Protein AF-A0A7S1YG72-F1 (afdb_monomer)

InterPro domains:
  IPR001214 SET domain [PF00856] (75-122)
  IPR046341 SET domain superfamily [SSF82199] (2-148)
  IPR050600 SETD3/SETD6 methyltransferase [PTHR13271] (59-187)

Sequence (271 aa):
EESDYWPYVNHCFSNNIHGRLPAQWSNEGKELIRLIGWVETDASYADACGDEDDDDPLLEDAFMIVLSRSWDDKLLPIYDMISHRNGNWTNIESNSAHRGKDVFVFATRDIKMGEQLYLSYNECSDCEDYAYTYSLPGLVRDYGFVEQYPQRWNFRGIMFDVDVKYVDDERQPYVIWNEESKPKTVDRIQFLFHHLHRLEAINDEVNKRAEQLESMHERSVSVEYYDSLKTALDLAVKDAAEGIVDLEEEQEGCTGPSCDDDDDDDDDDDD

Foldseek 3Di:
DPDPCVVVVCVLVVPPLACLALLRNDPLLVVLLVLLNPADRNDFLCVVVVPVPDPPVVSRSVVLSCLAQNPNPDHDPPVSVAAAADDPLAFKAWDDPVPDDDIDIDTPDDADVVRGHHHHPQCHPPPPCSVPVPFQSNCCRRNVAGYDPQGWDDDPQQTWTWHWDADPNDTDIAIGGPPVRQDPDPVVLVVLVVSLVSLVVCVVVSVVSLVVGPDPSSSVRSVVVSVVSNVVSVRSSVVSVVVNVVVVVVVVVPPDPPVPDDPPDDDDDDD

Secondary structure (DSSP, 8-state):
--STTHHHHHHHHHS--TTSSGGGS-HHHHHHHHHH-S------HHHHHT-TT---HHHHHHHHHHHHH-BTTB--TTGGGSEE--GGG--EEE--TTSSS---EEESS---TTPPPEE-SSS-TTSTTHHHH--HHHHHHHH-SPPPSSEEEEETTEEEEEEEEEETTEEEEEEEE-TTTS--SHHHHHHHHHHHHHHHHTHHHHHHHHHH-S-HHHHHHHHHHHHHHHHHHHHHHHHHHHHHHHHHHHHHTT-STT-------------

Radius of gyration: 24.76 Å; Cα contacts (8 Å, |Δi|>4): 303; chains: 1; bounding box: 70×78×71 Å

Structure (mmCIF, N/CA/C/O backbone):
data_AF-A0A7S1YG72-F1
#
_entry.id   AF-A0A7S1YG72-F1
#
loop_
_atom_site.group_PDB
_atom_site.id
_atom_site.type_symbol
_atom_site.label_atom_id
_atom_site.label_alt_id
_atom_site.label_comp_id
_atom_site.label_asym_id
_atom_site.label_entity_id
_atom_site.label_seq_id
_atom_site.pdbx_PDB_ins_code
_atom_site.Cartn_x
_atom_site.Cartn_y
_atom_site.Cartn_z
_atom_site.occupancy
_atom_site.B_iso_or_equiv
_atom_site.auth_seq_id
_atom_site.auth_comp_id
_atom_site.auth_asym_id
_atom_site.auth_atom_id
_atom_site.pdbx_PDB_model_num
ATOM 1 N N . GLU A 1 1 ? 19.853 -1.017 -26.739 1.00 84.00 1 GLU A N 1
ATOM 2 C CA . GLU A 1 1 ? 19.105 -1.125 -28.014 1.00 84.00 1 GLU A CA 1
ATOM 3 C C . GLU A 1 1 ? 19.267 -2.473 -28.719 1.00 84.00 1 GLU A C 1
ATOM 5 O O . GLU A 1 1 ? 18.291 -2.955 -29.268 1.00 84.00 1 GLU A O 1
ATOM 10 N N . GLU A 1 2 ? 20.441 -3.116 -28.680 1.00 94.19 2 GLU A N 1
ATOM 11 C CA . GLU A 1 2 ? 20.692 -4.392 -29.390 1.00 94.19 2 GLU A CA 1
ATOM 12 C C . GLU A 1 2 ? 20.103 -5.657 -28.721 1.00 94.19 2 GLU A C 1
ATOM 14 O O . GLU A 1 2 ? 20.206 -6.743 -29.279 1.00 94.19 2 GLU A O 1
ATOM 19 N N . SER A 1 3 ? 19.502 -5.544 -27.530 1.00 94.25 3 SER A N 1
ATOM 20 C CA . SER A 1 3 ? 18.894 -6.675 -26.808 1.00 94.25 3 SER A CA 1
ATOM 21 C C . SER A 1 3 ? 17.519 -7.032 -27.375 1.00 94.25 3 SER A C 1
ATOM 23 O O . SER A 1 3 ? 16.709 -6.138 -27.619 1.00 94.25 3 SER A O 1
ATOM 25 N N . ASP A 1 4 ? 17.203 -8.327 -27.458 1.00 96.19 4 ASP A N 1
ATOM 26 C CA . ASP A 1 4 ? 15.863 -8.818 -27.821 1.00 96.19 4 ASP A CA 1
ATOM 27 C C . ASP A 1 4 ? 14.769 -8.313 -26.856 1.00 96.19 4 ASP A C 1
ATOM 29 O O . ASP A 1 4 ? 13.610 -8.155 -27.241 1.00 96.19 4 ASP A O 1
ATOM 33 N N . TYR A 1 5 ? 15.141 -7.988 -25.613 1.00 95.06 5 TYR A N 1
ATOM 34 C CA . TYR A 1 5 ? 14.243 -7.442 -24.588 1.00 95.06 5 TYR A CA 1
ATOM 35 C C . TYR A 1 5 ? 14.253 -5.911 -24.526 1.00 95.06 5 TYR A C 1
ATOM 37 O O . TYR A 1 5 ? 13.587 -5.329 -23.668 1.00 95.06 5 TYR A O 1
ATOM 45 N N . TRP A 1 6 ? 14.986 -5.237 -25.422 1.00 95.44 6 TRP A N 1
ATOM 46 C CA . TRP A 1 6 ? 15.134 -3.781 -25.404 1.00 95.44 6 TRP A CA 1
ATOM 47 C C . TRP A 1 6 ? 13.805 -3.017 -25.326 1.00 95.44 6 TRP A C 1
ATOM 49 O O . TRP A 1 6 ? 13.739 -2.096 -24.518 1.00 95.44 6 TRP A O 1
ATOM 59 N N . PRO A 1 7 ? 12.732 -3.371 -26.067 1.00 95.00 7 PRO A N 1
ATOM 60 C CA . PRO A 1 7 ? 11.470 -2.638 -25.965 1.00 95.00 7 PRO A CA 1
ATOM 61 C C . PRO A 1 7 ? 10.888 -2.633 -24.546 1.00 95.00 7 PRO A C 1
ATOM 63 O O . PRO A 1 7 ? 10.386 -1.609 -24.086 1.00 95.00 7 PRO A O 1
ATOM 66 N N . TYR A 1 8 ? 10.987 -3.766 -23.850 1.00 94.69 8 TYR A N 1
ATOM 67 C CA . TYR A 1 8 ? 10.494 -3.913 -22.486 1.00 94.69 8 TYR A CA 1
ATOM 68 C C . TYR A 1 8 ? 11.411 -3.220 -21.475 1.00 94.69 8 TYR A C 1
ATOM 70 O O . TYR A 1 8 ? 10.935 -2.436 -20.662 1.00 94.69 8 TYR A O 1
ATOM 78 N N . VAL A 1 9 ? 12.728 -3.413 -21.586 1.00 93.31 9 VAL A N 1
ATOM 79 C CA . VAL A 1 9 ? 13.707 -2.708 -20.741 1.00 93.31 9 VAL A CA 1
ATOM 80 C C . VAL A 1 9 ? 13.531 -1.197 -20.880 1.00 93.31 9 VAL A C 1
ATOM 82 O O . VAL A 1 9 ? 13.388 -0.488 -19.889 1.00 93.31 9 VAL A O 1
ATOM 85 N N . ASN A 1 10 ? 13.444 -0.699 -22.114 1.00 93.62 10 ASN A N 1
ATOM 86 C CA . ASN A 1 10 ? 13.203 0.711 -22.375 1.00 93.62 10 ASN A CA 1
ATOM 87 C C . ASN A 1 10 ? 11.876 1.182 -21.767 1.00 93.62 10 ASN A C 1
ATOM 89 O O . ASN A 1 10 ? 11.838 2.278 -21.223 1.00 93.62 10 ASN A O 1
ATOM 93 N N . HIS A 1 11 ? 10.805 0.383 -21.822 1.00 92.56 11 HIS A N 1
ATOM 94 C CA . HIS A 1 11 ? 9.544 0.713 -21.151 1.00 92.56 11 HIS A CA 1
ATOM 95 C C . HIS A 1 11 ? 9.721 0.878 -19.635 1.00 92.56 11 HIS A C 1
ATOM 97 O O . HIS A 1 11 ? 9.241 1.871 -19.087 1.00 92.56 11 HIS A O 1
ATOM 103 N N . CYS A 1 12 ? 10.422 -0.045 -18.971 1.00 91.62 12 CYS A N 1
ATOM 104 C CA . CYS A 1 12 ? 10.661 0.037 -17.531 1.00 91.62 12 CYS A CA 1
ATOM 105 C C . CYS A 1 12 ? 11.434 1.314 -17.169 1.00 91.62 12 CYS A C 1
ATOM 107 O O . CYS A 1 12 ? 10.954 2.101 -16.361 1.00 91.62 12 CYS A O 1
ATOM 109 N N . PHE A 1 13 ? 12.559 1.583 -17.838 1.00 90.75 13 PHE A N 1
ATOM 110 C CA . PHE A 1 13 ? 13.411 2.740 -17.525 1.00 90.75 13 PHE A CA 1
ATOM 111 C C . PHE A 1 13 ? 12.863 4.088 -18.025 1.00 90.75 13 PHE A C 1
ATOM 113 O O . PHE A 1 13 ? 13.158 5.128 -17.442 1.00 90.75 13 PHE A O 1
ATOM 120 N N . SER A 1 14 ? 12.041 4.112 -19.080 1.00 88.19 14 SER A N 1
ATOM 121 C CA . SER A 1 14 ? 11.452 5.367 -19.589 1.00 88.19 14 SER A CA 1
ATOM 122 C C . SER A 1 14 ? 10.359 5.919 -18.671 1.00 88.19 14 SER A C 1
ATOM 124 O O . SER A 1 14 ? 10.081 7.119 -18.679 1.00 88.19 14 SER A O 1
ATOM 126 N N . ASN A 1 15 ? 9.718 5.057 -17.882 1.00 75.75 15 ASN A N 1
ATOM 127 C CA . ASN A 1 15 ? 8.627 5.428 -16.991 1.00 75.75 15 ASN A CA 1
ATOM 128 C C . ASN A 1 15 ? 9.164 5.846 -15.618 1.00 75.75 15 ASN A C 1
ATOM 130 O O . ASN A 1 15 ? 8.912 5.141 -14.650 1.00 75.75 15 ASN A O 1
ATOM 134 N N . ASN A 1 16 ? 9.877 6.982 -15.558 1.00 64.56 16 ASN A N 1
ATOM 135 C CA . ASN A 1 16 ? 10.476 7.617 -14.366 1.00 64.56 16 ASN A CA 1
ATOM 136 C C . ASN A 1 16 ? 10.156 6.901 -13.035 1.00 64.56 16 ASN A C 1
ATOM 138 O O . ASN A 1 16 ? 9.115 7.163 -12.418 1.00 64.56 16 ASN A O 1
ATOM 142 N N . ILE 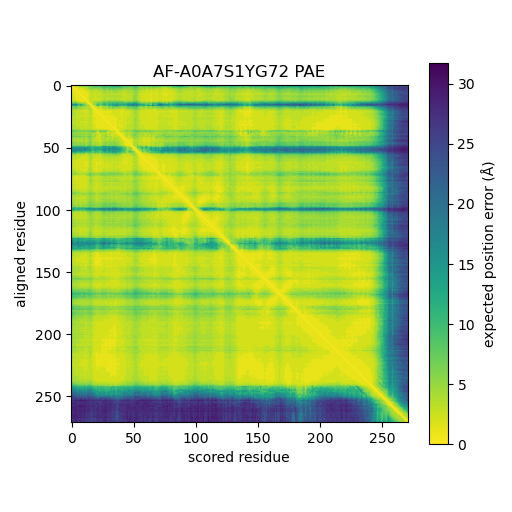A 1 17 ? 11.025 5.957 -12.663 1.00 70.75 17 ILE A N 1
ATOM 143 C CA . ILE A 1 17 ? 10.887 5.115 -11.466 1.00 70.75 17 ILE A CA 1
ATOM 144 C C . ILE A 1 17 ? 11.296 5.901 -10.218 1.00 70.75 17 ILE A C 1
ATOM 146 O O . ILE A 1 17 ? 10.758 5.658 -9.142 1.00 70.75 17 ILE A O 1
ATOM 150 N N . HIS A 1 18 ? 12.183 6.889 -10.371 1.00 82.44 18 HIS A N 1
ATOM 151 C CA . HIS A 1 18 ? 12.716 7.660 -9.258 1.00 82.44 18 HIS A CA 1
ATOM 152 C C . HIS A 1 18 ? 11.611 8.317 -8.428 1.00 82.44 18 HIS A C 1
ATOM 154 O O . HIS A 1 18 ? 10.722 8.998 -8.950 1.00 82.44 18 HIS A O 1
ATOM 160 N N . GLY A 1 19 ? 11.698 8.127 -7.112 1.00 85.88 19 GLY A N 1
ATOM 161 C CA . GLY A 1 19 ? 10.779 8.717 -6.143 1.00 85.88 19 GLY A CA 1
ATOM 162 C C . GLY A 1 19 ? 9.395 8.064 -6.099 1.00 85.88 19 GLY A C 1
ATOM 163 O O . GLY A 1 19 ? 8.501 8.610 -5.455 1.00 85.88 19 GLY A O 1
ATOM 164 N N . ARG A 1 20 ? 9.182 6.915 -6.761 1.00 92.12 20 ARG A N 1
ATOM 165 C CA . ARG A 1 20 ? 7.916 6.170 -6.642 1.00 92.12 20 ARG A CA 1
ATOM 166 C C . ARG A 1 20 ? 7.859 5.348 -5.366 1.00 92.12 20 ARG A C 1
ATOM 168 O O . ARG A 1 20 ? 6.850 5.393 -4.664 1.00 92.12 20 ARG A O 1
ATOM 175 N N . LEU A 1 21 ? 8.936 4.630 -5.067 1.00 95.69 21 LEU A N 1
ATOM 176 C CA . LEU A 1 21 ? 9.015 3.736 -3.918 1.00 95.69 21 LEU A CA 1
ATOM 177 C C . LEU A 1 21 ? 9.548 4.480 -2.689 1.00 95.69 21 LEU A C 1
ATOM 179 O O . LEU A 1 21 ? 10.451 5.304 -2.852 1.00 95.69 21 LEU A O 1
ATOM 183 N N . PRO A 1 22 ? 9.071 4.173 -1.468 1.00 96.88 22 PRO A N 1
ATOM 184 C CA . PRO A 1 22 ? 9.581 4.762 -0.230 1.00 96.88 22 PRO A CA 1
ATOM 185 C C . PRO A 1 22 ? 11.102 4.721 -0.079 1.00 96.88 22 PRO A C 1
ATOM 187 O O . PRO A 1 22 ? 11.690 5.659 0.453 1.00 96.88 22 PRO A O 1
ATOM 190 N N . ALA A 1 23 ? 11.757 3.684 -0.604 1.00 95.38 23 ALA A N 1
ATOM 191 C CA . ALA A 1 23 ? 13.213 3.580 -0.644 1.00 95.38 23 ALA A CA 1
ATOM 192 C C . ALA A 1 23 ? 13.909 4.705 -1.434 1.00 95.38 23 ALA A C 1
ATOM 194 O O . ALA A 1 23 ? 15.028 5.096 -1.105 1.00 95.38 23 ALA A O 1
ATOM 195 N N . GLN A 1 24 ? 13.230 5.289 -2.418 1.00 95.00 24 GLN A N 1
ATOM 196 C CA . GLN A 1 24 ? 13.739 6.365 -3.270 1.00 95.00 24 GLN A CA 1
ATOM 197 C C . GLN A 1 24 ? 13.179 7.746 -2.900 1.00 95.00 24 GLN A C 1
ATOM 199 O O . GLN A 1 24 ? 13.464 8.724 -3.593 1.00 95.00 24 GLN A O 1
ATOM 204 N N . TRP A 1 25 ? 12.342 7.840 -1.863 1.00 96.19 25 TRP A N 1
ATOM 205 C CA . TRP A 1 25 ? 11.763 9.113 -1.435 1.00 96.19 25 TRP A CA 1
ATOM 206 C C . TRP A 1 25 ? 12.812 10.053 -0.843 1.00 96.19 25 TRP A C 1
ATOM 208 O O . TRP A 1 25 ? 13.874 9.626 -0.375 1.00 96.19 25 TRP A O 1
ATOM 218 N N . SER A 1 26 ? 12.472 11.342 -0.823 1.00 96.94 26 SER A N 1
ATOM 219 C CA . SER A 1 26 ? 13.201 12.353 -0.056 1.00 96.94 26 SER A CA 1
ATOM 220 C C . SER A 1 26 ? 13.370 11.940 1.414 1.00 96.94 26 SER A C 1
ATOM 222 O O . SER A 1 26 ? 12.590 11.147 1.952 1.00 96.94 26 SER A O 1
ATOM 224 N N . ASN A 1 27 ? 14.375 12.493 2.100 1.00 97.62 27 ASN A N 1
ATOM 225 C CA . ASN A 1 27 ? 14.573 12.216 3.527 1.00 97.62 27 ASN A CA 1
ATOM 226 C C . ASN A 1 27 ? 13.339 12.621 4.341 1.00 97.62 27 ASN A C 1
ATOM 228 O O . ASN A 1 27 ? 12.908 11.884 5.223 1.00 97.62 27 ASN A O 1
ATOM 232 N N . GLU A 1 28 ? 12.732 13.751 3.995 1.00 98.19 28 GLU A N 1
ATOM 233 C CA . GLU A 1 28 ? 11.510 14.263 4.601 1.00 98.19 28 GLU A CA 1
ATOM 234 C C . GLU A 1 28 ? 10.329 13.302 4.383 1.00 98.19 28 GLU A C 1
ATOM 236 O O . GLU A 1 28 ? 9.566 13.039 5.317 1.00 98.19 28 GLU A O 1
ATOM 241 N N . GLY A 1 29 ? 10.199 12.731 3.180 1.00 98.06 29 GLY A N 1
ATOM 242 C CA . GLY A 1 29 ? 9.189 11.722 2.854 1.00 98.06 29 GLY A CA 1
ATOM 243 C C . GLY A 1 29 ? 9.389 10.425 3.640 1.00 98.06 29 GLY A C 1
ATOM 244 O O . GLY A 1 29 ? 8.444 9.910 4.246 1.00 98.06 29 GLY A O 1
ATOM 245 N N . LYS A 1 30 ? 10.632 9.929 3.710 1.00 98.12 30 LYS A N 1
ATOM 246 C CA . LYS A 1 30 ? 10.997 8.751 4.518 1.00 98.12 30 LYS A CA 1
ATOM 247 C C . LYS A 1 30 ? 10.722 8.975 6.004 1.00 98.12 30 LYS A C 1
ATOM 249 O O . LYS A 1 30 ? 10.183 8.101 6.679 1.00 98.12 30 LYS A O 1
ATOM 254 N N . GLU A 1 31 ? 11.064 10.145 6.535 1.00 98.12 31 GLU A N 1
ATOM 255 C CA . GLU A 1 31 ? 10.763 10.500 7.923 1.00 98.12 31 GLU A CA 1
ATOM 256 C C . GLU A 1 31 ? 9.257 10.549 8.195 1.00 98.12 31 GLU A C 1
ATOM 258 O O . GLU A 1 31 ? 8.814 10.063 9.238 1.00 98.12 31 GLU A O 1
ATOM 263 N N . LEU A 1 32 ? 8.462 11.100 7.270 1.00 98.50 32 LEU A N 1
ATOM 264 C CA . LEU A 1 32 ? 7.010 11.162 7.418 1.00 98.50 32 LEU A CA 1
ATOM 265 C C . LEU A 1 32 ? 6.382 9.765 7.460 1.00 98.50 32 LEU A C 1
ATOM 267 O O . LEU A 1 32 ? 5.604 9.472 8.369 1.00 98.50 32 LEU A O 1
ATOM 271 N N . ILE A 1 33 ? 6.724 8.883 6.522 1.00 98.12 33 ILE A N 1
ATOM 272 C CA . ILE A 1 33 ? 6.124 7.544 6.495 1.00 98.12 33 ILE A CA 1
ATOM 273 C C . ILE A 1 33 ? 6.580 6.686 7.680 1.00 98.12 33 ILE A C 1
ATOM 275 O O . ILE A 1 33 ? 5.776 5.942 8.239 1.00 98.12 33 ILE A O 1
ATOM 279 N N . ARG A 1 34 ? 7.818 6.863 8.164 1.00 97.69 34 ARG A N 1
ATOM 280 C CA . ARG A 1 34 ? 8.296 6.238 9.410 1.00 97.69 34 ARG A CA 1
ATOM 281 C C . ARG A 1 34 ? 7.573 6.765 10.649 1.00 97.69 34 ARG A C 1
ATOM 283 O O . ARG A 1 34 ? 7.295 5.987 11.561 1.00 97.69 34 ARG A O 1
ATOM 290 N N . LEU A 1 35 ? 7.247 8.060 10.690 1.00 98.12 35 LEU A N 1
ATOM 291 C CA . LEU A 1 35 ? 6.432 8.653 11.754 1.00 98.12 35 LEU A CA 1
ATOM 292 C C . LEU A 1 35 ? 5.026 8.025 11.784 1.00 98.12 35 LEU A C 1
ATOM 294 O O . LEU A 1 35 ? 4.515 7.694 12.861 1.00 98.12 35 LEU A O 1
ATOM 298 N N . ILE A 1 36 ? 4.415 7.813 10.613 1.00 98.12 36 ILE A N 1
ATOM 299 C CA . ILE A 1 36 ? 3.136 7.098 10.490 1.00 98.12 36 ILE A CA 1
ATOM 300 C C . ILE A 1 36 ? 3.308 5.633 10.924 1.00 98.12 36 ILE A C 1
ATOM 302 O O . ILE A 1 36 ? 2.514 5.144 11.727 1.00 98.12 36 ILE A O 1
ATOM 306 N N . GLY A 1 37 ? 4.386 4.974 10.501 1.00 94.62 37 GLY A N 1
ATOM 307 C CA . GLY A 1 37 ? 4.826 3.660 10.966 1.00 94.62 37 GLY A CA 1
ATOM 308 C C . GLY A 1 37 ? 4.428 2.492 10.059 1.00 94.62 37 GLY A C 1
ATOM 309 O O . GLY A 1 37 ? 3.663 2.639 9.109 1.00 94.62 37 GLY A O 1
ATOM 310 N N . TRP A 1 38 ? 4.950 1.307 10.393 1.00 90.06 38 TRP A N 1
ATOM 311 C CA . TRP A 1 38 ? 4.696 0.017 9.723 1.00 90.06 38 TRP A CA 1
ATOM 312 C C . TRP A 1 38 ? 5.187 -0.114 8.273 1.00 90.06 38 TRP A C 1
ATOM 314 O O . TRP A 1 38 ? 5.045 -1.187 7.700 1.00 90.06 38 TRP A O 1
ATOM 324 N N . VAL A 1 39 ? 5.810 0.921 7.710 1.00 92.69 39 VAL A N 1
ATOM 325 C CA . VAL A 1 39 ? 6.451 0.887 6.389 1.00 92.69 39 VAL A CA 1
ATOM 326 C C . VAL A 1 39 ? 7.961 1.012 6.570 1.00 92.69 39 VAL A C 1
ATOM 328 O O . VAL A 1 39 ? 8.443 1.969 7.180 1.00 92.69 39 VAL A O 1
ATOM 331 N N . GLU A 1 40 ? 8.705 0.041 6.051 1.00 91.94 40 GLU A N 1
ATOM 332 C CA . GLU A 1 40 ? 10.164 0.113 5.939 1.00 91.94 40 GLU A CA 1
ATOM 333 C C . GLU A 1 40 ? 10.542 0.961 4.717 1.00 91.94 40 GLU A C 1
ATOM 335 O O . GLU A 1 40 ? 9.815 0.996 3.729 1.00 91.94 40 GLU A O 1
ATOM 340 N N . THR A 1 41 ? 11.670 1.668 4.767 1.00 92.81 41 THR A N 1
ATOM 341 C CA . THR A 1 41 ? 12.080 2.590 3.685 1.00 92.81 41 THR A CA 1
ATOM 342 C C . THR A 1 41 ? 13.546 2.432 3.291 1.00 92.81 41 THR A C 1
ATOM 344 O O . THR A 1 41 ? 14.102 3.316 2.644 1.00 92.81 41 THR A O 1
ATOM 347 N N . ASP A 1 42 ? 14.186 1.360 3.750 1.00 88.81 42 ASP A N 1
ATOM 348 C CA . ASP A 1 42 ? 15.630 1.131 3.632 1.00 88.81 42 ASP A CA 1
ATOM 349 C C . ASP A 1 42 ? 15.935 -0.054 2.707 1.00 88.81 42 ASP A C 1
ATOM 351 O O . ASP A 1 42 ? 16.901 -0.771 2.911 1.00 88.81 42 ASP A O 1
ATOM 355 N N . ALA A 1 43 ? 15.092 -0.293 1.699 1.00 89.44 43 ALA A N 1
ATOM 356 C CA . ALA A 1 43 ? 15.440 -1.245 0.651 1.00 89.44 43 ALA A CA 1
ATOM 357 C C . ALA A 1 43 ? 16.508 -0.616 -0.254 1.00 89.44 43 ALA A C 1
ATOM 359 O O . ALA A 1 43 ? 16.311 0.497 -0.737 1.00 89.44 43 ALA A O 1
ATOM 360 N N . SER A 1 44 ? 17.609 -1.325 -0.486 1.00 90.38 44 SER A N 1
ATOM 361 C CA . SER A 1 44 ? 18.663 -0.928 -1.420 1.00 90.38 44 SER A CA 1
ATOM 362 C C . SER A 1 44 ? 19.245 -2.156 -2.115 1.00 90.38 44 SER A C 1
ATOM 364 O O . SER A 1 44 ? 19.142 -3.277 -1.599 1.00 90.38 44 SER A O 1
ATOM 366 N N . TYR A 1 45 ? 19.873 -1.956 -3.275 1.00 88.94 45 TYR A N 1
ATOM 367 C CA . TYR A 1 45 ? 20.595 -3.027 -3.959 1.00 88.94 45 TYR A CA 1
ATOM 368 C C . TYR A 1 45 ? 21.725 -3.587 -3.083 1.00 88.94 45 TYR A C 1
ATOM 370 O O . TYR A 1 45 ? 21.857 -4.805 -2.956 1.00 88.94 45 TYR A O 1
ATOM 378 N N . ALA A 1 46 ? 22.495 -2.712 -2.431 1.00 88.12 46 ALA A N 1
ATOM 379 C CA . ALA A 1 46 ? 23.604 -3.093 -1.560 1.00 88.12 46 ALA A CA 1
ATOM 380 C C . ALA A 1 46 ? 23.153 -4.017 -0.415 1.00 88.12 46 ALA A C 1
ATOM 382 O O . ALA A 1 46 ? 23.743 -5.081 -0.217 1.00 88.12 46 ALA A O 1
ATOM 383 N N . ASP A 1 47 ? 22.063 -3.669 0.279 1.00 86.81 47 ASP A N 1
ATOM 384 C CA . ASP A 1 47 ? 21.528 -4.469 1.389 1.00 86.81 47 ASP A CA 1
ATOM 385 C C . ASP A 1 47 ? 20.974 -5.821 0.915 1.00 86.81 47 ASP A C 1
ATOM 387 O O . ASP A 1 47 ? 21.125 -6.841 1.593 1.00 86.81 47 ASP A O 1
ATOM 391 N N . ALA A 1 48 ? 20.330 -5.846 -0.255 1.00 86.50 48 ALA A N 1
ATOM 392 C CA . ALA A 1 48 ? 19.704 -7.050 -0.794 1.00 86.50 48 ALA A CA 1
ATOM 393 C C . ALA A 1 48 ? 20.711 -8.019 -1.436 1.00 86.50 48 ALA A C 1
ATOM 395 O O . ALA A 1 48 ? 20.532 -9.237 -1.369 1.00 86.50 48 ALA A O 1
ATOM 396 N N . CYS A 1 49 ? 21.754 -7.495 -2.084 1.00 85.56 49 CYS A N 1
ATOM 397 C CA . CYS A 1 49 ? 22.706 -8.274 -2.878 1.00 85.56 49 CYS A CA 1
ATOM 398 C C . CYS A 1 49 ? 24.099 -8.401 -2.238 1.00 85.56 49 CYS A C 1
ATOM 400 O O . CYS A 1 49 ? 24.908 -9.194 -2.723 1.00 85.56 49 CYS A O 1
ATOM 402 N N . GLY A 1 50 ? 24.361 -7.713 -1.122 1.00 80.81 50 GLY A N 1
ATOM 403 C CA . GLY A 1 50 ? 25.592 -7.840 -0.337 1.00 80.81 50 GLY A CA 1
ATOM 404 C C . GLY A 1 50 ? 26.814 -7.169 -0.966 1.00 80.81 50 GLY A C 1
ATOM 405 O O . GLY A 1 50 ? 27.938 -7.591 -0.690 1.00 80.81 50 GLY A O 1
ATOM 406 N N . ASP A 1 51 ? 26.596 -6.165 -1.815 1.00 76.94 51 ASP A N 1
ATOM 407 C CA . ASP A 1 51 ? 27.652 -5.411 -2.497 1.00 76.94 51 ASP A CA 1
ATOM 408 C C . ASP A 1 51 ? 27.655 -3.955 -2.004 1.00 76.94 51 ASP A C 1
ATOM 410 O O . ASP A 1 51 ? 27.187 -3.042 -2.676 1.00 76.94 51 ASP A O 1
ATOM 414 N N . GLU A 1 52 ? 28.125 -3.754 -0.766 1.00 70.00 52 GLU A N 1
ATOM 415 C CA . GLU A 1 52 ? 28.156 -2.444 -0.085 1.00 70.00 52 GLU A CA 1
ATOM 416 C C . GLU A 1 52 ? 29.087 -1.417 -0.759 1.00 70.00 52 GLU A C 1
ATOM 418 O O . GLU A 1 52 ? 29.042 -0.236 -0.421 1.00 70.00 52 GLU A O 1
ATOM 423 N N . ASP A 1 53 ? 29.935 -1.856 -1.694 1.00 72.19 53 ASP A N 1
ATOM 424 C CA . ASP A 1 53 ? 30.908 -1.010 -2.389 1.00 72.19 53 ASP A CA 1
ATOM 425 C C . ASP A 1 53 ? 30.398 -0.499 -3.758 1.00 72.19 53 ASP A C 1
ATOM 427 O O . ASP A 1 53 ? 31.103 0.278 -4.414 1.00 72.19 53 ASP A O 1
ATOM 431 N N . ASP A 1 54 ? 29.202 -0.914 -4.203 1.00 73.88 54 ASP A N 1
ATOM 432 C CA . ASP A 1 54 ? 28.646 -0.561 -5.517 1.00 73.88 54 ASP A CA 1
ATOM 433 C C . ASP A 1 54 ? 27.504 0.470 -5.422 1.00 73.88 54 ASP A C 1
ATOM 435 O O . ASP A 1 54 ? 26.323 0.138 -5.328 1.00 73.88 54 ASP A O 1
ATOM 439 N N . ASP A 1 55 ? 27.878 1.753 -5.475 1.00 79.06 55 ASP A N 1
ATOM 440 C CA . ASP A 1 55 ? 26.964 2.907 -5.518 1.00 79.06 55 ASP A CA 1
ATOM 441 C C . ASP A 1 55 ? 26.469 3.230 -6.954 1.00 79.06 55 ASP A C 1
ATOM 443 O O . ASP A 1 55 ? 26.149 4.387 -7.252 1.00 79.06 55 ASP A O 1
ATOM 447 N N . ASP A 1 56 ? 26.453 2.273 -7.897 1.00 88.69 56 ASP A N 1
ATOM 448 C CA . ASP A 1 56 ? 25.987 2.530 -9.270 1.00 88.69 56 ASP A CA 1
ATOM 449 C C . ASP A 1 56 ? 24.475 2.854 -9.298 1.00 88.69 56 ASP A C 1
ATOM 451 O O . ASP A 1 56 ? 23.641 1.972 -9.057 1.00 88.69 56 ASP A O 1
ATOM 455 N N . PRO A 1 57 ? 24.071 4.089 -9.676 1.00 88.94 57 PRO A N 1
ATOM 456 C CA . PRO A 1 57 ? 22.659 4.461 -9.744 1.00 88.94 57 PRO A CA 1
ATOM 457 C C . PRO A 1 57 ? 21.841 3.577 -10.691 1.00 88.94 57 PRO A C 1
ATOM 459 O O . PRO A 1 57 ? 20.641 3.406 -10.488 1.00 88.94 57 PRO A O 1
ATOM 462 N N . LEU A 1 58 ? 22.469 3.004 -11.725 1.00 89.62 58 LEU A N 1
ATOM 463 C CA . LEU A 1 58 ? 21.791 2.103 -12.651 1.00 89.62 58 LEU A CA 1
ATOM 464 C C . LEU A 1 58 ? 21.414 0.774 -11.985 1.00 89.62 58 LEU A C 1
ATOM 466 O O . LEU A 1 58 ? 20.363 0.219 -12.310 1.00 89.62 58 LEU A O 1
ATOM 470 N N . LEU A 1 59 ? 22.257 0.257 -11.086 1.00 90.62 59 LEU A N 1
ATOM 471 C CA . LEU A 1 59 ? 21.961 -0.967 -10.340 1.00 90.62 59 LEU A CA 1
ATOM 472 C C . LEU A 1 59 ? 20.838 -0.731 -9.340 1.00 90.62 59 LEU A C 1
ATOM 474 O O . LEU A 1 59 ? 19.924 -1.548 -9.260 1.00 90.62 59 LEU A O 1
ATOM 478 N N . GLU A 1 60 ? 20.851 0.417 -8.666 1.00 90.62 60 GLU A N 1
ATOM 479 C CA . GLU A 1 60 ? 19.774 0.807 -7.759 1.00 90.62 60 GLU A CA 1
ATOM 480 C C . GLU A 1 60 ? 18.438 0.952 -8.509 1.00 90.62 60 GLU A C 1
ATOM 482 O O . GLU A 1 60 ? 17.420 0.396 -8.099 1.00 90.62 60 GLU A O 1
ATOM 487 N N . ASP A 1 61 ? 18.429 1.607 -9.673 1.00 91.56 61 ASP A N 1
ATOM 488 C CA . ASP A 1 61 ? 17.225 1.702 -10.505 1.00 91.56 61 ASP A CA 1
ATOM 489 C C . ASP A 1 61 ? 16.748 0.333 -11.004 1.00 91.56 61 ASP A C 1
ATOM 491 O O . ASP A 1 61 ? 15.545 0.050 -11.011 1.00 91.56 61 ASP A O 1
ATOM 495 N N . ALA A 1 62 ? 17.676 -0.537 -11.412 1.00 92.25 62 ALA A N 1
ATOM 496 C CA . ALA A 1 62 ? 17.356 -1.897 -11.828 1.00 92.25 62 ALA A CA 1
ATOM 497 C C . ALA A 1 62 ? 16.761 -2.713 -10.672 1.00 92.25 62 ALA A C 1
ATOM 499 O O . ALA A 1 62 ? 15.775 -3.426 -10.873 1.00 92.25 62 ALA A O 1
ATOM 500 N N . PHE A 1 63 ? 17.305 -2.575 -9.464 1.00 92.69 63 PHE A N 1
ATOM 501 C CA . PHE A 1 63 ? 16.777 -3.209 -8.262 1.00 92.69 63 PHE A CA 1
ATOM 502 C C . PHE A 1 63 ? 15.358 -2.727 -7.949 1.00 92.69 63 PHE A C 1
ATOM 504 O O . PHE A 1 63 ? 14.476 -3.547 -7.710 1.00 92.69 63 PHE A O 1
ATOM 511 N N . MET A 1 64 ? 15.087 -1.425 -8.062 1.00 93.69 64 MET A N 1
ATOM 512 C CA . MET A 1 64 ? 13.749 -0.863 -7.834 1.00 93.69 64 MET A CA 1
ATOM 513 C C . MET A 1 64 ? 12.720 -1.348 -8.869 1.00 93.69 64 MET A C 1
ATOM 515 O O . MET A 1 64 ? 11.542 -1.532 -8.545 1.00 93.69 64 MET A O 1
ATOM 519 N N . ILE A 1 65 ? 13.146 -1.619 -10.109 1.00 93.94 65 ILE A N 1
ATOM 520 C CA . ILE A 1 65 ? 12.308 -2.287 -11.120 1.00 93.94 65 ILE A CA 1
ATOM 521 C C . ILE A 1 65 ? 11.990 -3.716 -10.696 1.00 93.94 65 ILE A C 1
ATOM 523 O O . ILE A 1 65 ? 10.836 -4.126 -10.793 1.00 93.94 65 ILE A O 1
ATOM 527 N N . VAL A 1 66 ? 12.998 -4.474 -10.258 1.00 92.94 66 VAL A N 1
ATOM 528 C CA . VAL A 1 66 ? 12.802 -5.852 -9.796 1.00 92.94 66 VAL A CA 1
ATOM 529 C C . VAL A 1 66 ? 11.834 -5.854 -8.616 1.00 92.94 66 VAL A C 1
ATOM 531 O O . VAL A 1 66 ? 10.785 -6.475 -8.716 1.00 92.94 66 VAL A O 1
ATOM 534 N N . LEU A 1 67 ? 12.098 -5.061 -7.579 1.00 92.38 67 LEU A N 1
ATOM 535 C CA . LEU A 1 67 ? 11.269 -4.984 -6.375 1.00 92.38 67 LEU A CA 1
ATOM 536 C C . LEU A 1 67 ? 9.786 -4.698 -6.670 1.00 92.38 67 LEU A C 1
ATOM 538 O O . LEU A 1 67 ? 8.910 -5.305 -6.064 1.00 92.38 67 LEU A O 1
ATOM 542 N N . SER A 1 68 ? 9.502 -3.795 -7.613 1.00 93.19 68 SER A N 1
ATOM 543 C CA . SER A 1 68 ? 8.134 -3.325 -7.884 1.00 93.19 68 SER A CA 1
ATOM 544 C C . SER A 1 68 ? 7.414 -4.028 -9.037 1.00 93.19 68 SER A C 1
ATOM 546 O O . SER A 1 68 ? 6.242 -3.736 -9.294 1.00 93.19 68 SER A O 1
ATOM 548 N N . ARG A 1 69 ? 8.096 -4.892 -9.799 1.00 93.25 69 ARG A N 1
ATOM 549 C CA . ARG A 1 69 ? 7.531 -5.502 -11.021 1.00 93.25 69 ARG A CA 1
ATOM 550 C C . ARG A 1 69 ? 7.848 -6.977 -11.194 1.00 93.25 69 ARG A C 1
ATOM 552 O O . ARG A 1 69 ? 7.216 -7.616 -12.039 1.00 93.25 69 ARG A O 1
ATOM 559 N N . SER A 1 70 ? 8.849 -7.508 -10.495 1.00 91.25 70 SER A N 1
ATOM 560 C CA . SER A 1 70 ? 9.216 -8.903 -10.664 1.00 91.25 70 SER A CA 1
ATOM 561 C C . SER A 1 70 ? 8.179 -9.821 -10.047 1.00 91.25 70 SER A C 1
ATOM 563 O O . SER A 1 70 ? 7.484 -9.521 -9.079 1.00 91.25 70 SER A O 1
ATOM 565 N N . TRP A 1 71 ? 8.110 -10.992 -10.648 1.00 87.75 71 TRP A N 1
ATOM 566 C CA . TRP A 1 71 ? 7.589 -12.175 -10.023 1.00 87.75 71 TRP A CA 1
ATOM 567 C C . TRP A 1 71 ? 8.761 -12.905 -9.384 1.00 87.75 71 TRP A C 1
ATOM 569 O O . TRP A 1 71 ? 9.330 -13.811 -9.997 1.00 87.75 71 TRP A O 1
ATOM 579 N N . ASP A 1 72 ? 9.130 -12.472 -8.179 1.00 83.12 72 ASP A N 1
ATOM 580 C CA . ASP A 1 72 ? 10.301 -12.957 -7.443 1.00 83.12 72 ASP A CA 1
ATOM 581 C C . ASP A 1 72 ? 11.603 -12.751 -8.249 1.00 83.12 72 ASP A C 1
ATOM 583 O O . ASP A 1 72 ? 12.189 -11.667 -8.226 1.00 83.12 72 ASP A O 1
ATOM 587 N N . ASP A 1 73 ? 11.992 -13.728 -9.071 1.00 86.19 73 ASP A N 1
ATOM 588 C CA . ASP A 1 73 ? 13.213 -13.749 -9.881 1.00 86.19 73 ASP A CA 1
ATOM 589 C C . ASP A 1 73 ? 13.005 -13.420 -11.376 1.00 86.19 73 ASP A C 1
ATOM 591 O O . ASP A 1 73 ? 13.978 -13.371 -12.136 1.00 86.19 73 ASP A O 1
ATOM 595 N N . LYS A 1 74 ? 11.760 -13.224 -11.842 1.00 91.44 74 LYS A N 1
ATOM 596 C CA . LYS A 1 74 ? 11.458 -13.003 -13.273 1.00 91.44 74 LYS A CA 1
ATOM 597 C C . LYS A 1 74 ? 10.685 -11.723 -13.534 1.00 91.44 74 LYS A C 1
ATOM 599 O O . LYS A 1 74 ? 9.687 -11.432 -12.892 1.00 91.44 74 LYS A O 1
ATOM 604 N N . LEU A 1 75 ? 11.081 -11.013 -14.584 1.00 93.75 75 LEU A N 1
ATOM 605 C CA . LEU A 1 75 ? 10.288 -9.942 -15.175 1.00 93.75 75 LEU A CA 1
ATOM 606 C C . LEU A 1 75 ? 9.443 -10.509 -16.319 1.00 93.75 75 LEU A C 1
ATOM 608 O O . LEU A 1 75 ? 9.980 -11.117 -17.247 1.00 93.75 75 LEU A O 1
ATOM 612 N N . LEU A 1 76 ? 8.125 -10.313 -16.252 1.00 93.69 76 LEU A N 1
ATOM 613 C CA . LEU A 1 76 ? 7.174 -10.810 -17.246 1.00 93.69 76 LEU A CA 1
ATOM 614 C C . LEU A 1 76 ? 6.544 -9.636 -18.009 1.00 93.69 76 LEU A C 1
ATOM 616 O O . LEU A 1 76 ? 5.588 -9.032 -17.513 1.00 93.69 76 LEU A O 1
ATOM 620 N N . PRO A 1 77 ? 7.034 -9.318 -19.223 1.00 93.81 77 PRO A N 1
ATOM 621 C CA . PRO A 1 77 ? 6.465 -8.253 -20.038 1.00 93.81 77 PRO A CA 1
ATOM 622 C C . PRO A 1 77 ? 4.967 -8.454 -20.266 1.00 93.81 77 PRO A C 1
ATOM 624 O O . PRO A 1 77 ? 4.512 -9.585 -20.442 1.00 93.81 77 PRO A O 1
ATOM 627 N N . ILE A 1 78 ? 4.213 -7.353 -20.338 1.00 92.81 78 ILE A N 1
ATOM 628 C CA . ILE A 1 78 ? 2.743 -7.310 -20.487 1.00 92.81 78 ILE A CA 1
ATOM 629 C C . ILE A 1 78 ? 2.015 -7.714 -19.201 1.00 92.81 78 ILE A C 1
ATOM 631 O O . ILE A 1 78 ? 1.100 -7.005 -18.792 1.00 92.81 78 ILE A O 1
ATOM 635 N N . TYR A 1 79 ? 2.417 -8.809 -18.556 1.00 93.81 79 TYR A N 1
ATOM 636 C CA . TYR A 1 79 ? 1.815 -9.263 -17.303 1.00 93.81 79 TYR A CA 1
ATOM 637 C C . TYR A 1 79 ? 2.030 -8.255 -16.169 1.00 93.81 79 TYR A C 1
ATOM 639 O O . TYR A 1 79 ? 1.077 -7.835 -15.522 1.00 93.81 79 TYR A O 1
ATOM 647 N N . ASP A 1 80 ? 3.264 -7.781 -16.002 1.00 93.69 80 ASP A N 1
ATOM 648 C CA . ASP A 1 80 ? 3.652 -6.798 -14.983 1.00 93.69 80 ASP A CA 1
ATOM 649 C C . ASP A 1 80 ? 3.085 -5.376 -15.220 1.00 93.69 80 ASP A C 1
ATOM 651 O O . ASP A 1 80 ? 3.347 -4.437 -14.465 1.00 93.69 80 ASP A O 1
ATOM 655 N N . MET A 1 81 ? 2.348 -5.166 -16.314 1.00 93.81 81 MET A N 1
ATOM 656 C CA . MET A 1 81 ? 1.630 -3.918 -16.599 1.00 93.81 81 MET A CA 1
ATOM 657 C C . MET A 1 81 ? 0.210 -3.926 -16.025 1.00 93.81 81 MET A C 1
ATOM 659 O O . MET A 1 81 ? -0.458 -2.890 -16.023 1.00 93.81 81 MET A O 1
ATOM 663 N N . ILE A 1 82 ? -0.267 -5.083 -15.569 1.00 95.75 82 ILE A N 1
ATOM 664 C CA . ILE A 1 82 ? -1.612 -5.256 -15.035 1.00 95.75 82 ILE A CA 1
ATOM 665 C C . ILE A 1 82 ? -1.618 -4.804 -13.582 1.00 95.75 82 ILE A C 1
ATOM 667 O O . ILE A 1 82 ? -0.773 -5.207 -12.795 1.00 95.75 82 ILE A O 1
ATOM 671 N N . SER A 1 83 ? -2.569 -3.945 -13.230 1.00 95.81 83 SER A N 1
ATOM 672 C CA . SER A 1 83 ? -2.612 -3.351 -11.898 1.00 95.81 83 SER A CA 1
ATOM 673 C C . SER A 1 83 ? -3.125 -4.320 -10.839 1.00 95.81 83 SER A C 1
ATOM 675 O O . SER A 1 83 ? -3.927 -5.215 -11.110 1.00 95.81 83 SER A O 1
ATOM 677 N N . HIS A 1 84 ? -2.712 -4.048 -9.609 1.00 95.50 84 HIS A N 1
ATOM 678 C CA . HIS A 1 84 ? -3.207 -4.702 -8.415 1.00 95.50 84 HIS A CA 1
ATOM 679 C C . HIS A 1 84 ? -4.643 -4.289 -8.069 1.00 95.50 84 HIS A C 1
ATOM 681 O O . HIS A 1 84 ? -4.935 -3.089 -8.029 1.00 95.50 84 HIS A O 1
ATOM 687 N N . ARG A 1 85 ? -5.511 -5.260 -7.760 1.00 94.75 85 ARG A N 1
ATOM 688 C CA . ARG A 1 85 ? -6.736 -5.037 -6.976 1.00 94.75 85 ARG A CA 1
ATOM 689 C C . ARG A 1 85 ? -7.311 -6.349 -6.451 1.00 94.75 85 ARG A C 1
ATOM 691 O O . ARG A 1 85 ? -7.491 -7.277 -7.240 1.00 94.75 85 ARG A O 1
ATOM 698 N N . ASN A 1 86 ? -7.656 -6.380 -5.167 1.00 92.88 86 ASN A N 1
ATOM 699 C CA . ASN A 1 86 ? -8.160 -7.565 -4.471 1.00 92.88 86 ASN A CA 1
ATOM 700 C C . ASN A 1 86 ? -9.684 -7.748 -4.518 1.00 92.88 86 ASN A C 1
ATOM 702 O O . ASN A 1 86 ? -10.443 -6.877 -4.970 1.00 92.88 86 ASN A O 1
ATOM 706 N N . GLY A 1 87 ? -10.128 -8.906 -4.024 1.00 90.56 87 GLY A N 1
ATOM 707 C CA . GLY A 1 87 ? -11.535 -9.250 -3.838 1.00 90.56 87 GLY A CA 1
ATOM 708 C C . GLY A 1 87 ? -12.319 -9.346 -5.149 1.00 90.56 87 GLY A C 1
ATOM 709 O O . GLY A 1 87 ? -11.841 -9.843 -6.164 1.00 90.56 87 GLY A O 1
ATOM 710 N N . ASN A 1 88 ? -13.550 -8.829 -5.156 1.00 91.62 88 ASN A N 1
ATOM 711 C CA . ASN A 1 88 ? -14.456 -8.931 -6.313 1.00 91.62 88 ASN A CA 1
ATOM 712 C C . ASN A 1 88 ? -13.967 -8.182 -7.569 1.00 91.62 88 ASN A C 1
ATOM 714 O O . ASN A 1 88 ? -14.541 -8.321 -8.655 1.00 91.62 88 ASN A O 1
ATOM 718 N N . TRP A 1 89 ? -12.935 -7.351 -7.427 1.00 93.62 89 TRP A N 1
ATOM 719 C CA . TRP A 1 89 ? -12.366 -6.580 -8.523 1.00 93.62 89 TRP A CA 1
ATOM 720 C C . TRP A 1 89 ? -11.352 -7.376 -9.332 1.00 93.62 89 TRP A C 1
ATOM 722 O O . TRP A 1 89 ? -11.269 -7.147 -10.542 1.00 93.62 89 TRP A O 1
ATOM 732 N N . THR A 1 90 ? -10.650 -8.320 -8.699 1.00 95.00 90 THR A N 1
ATOM 733 C CA . THR A 1 90 ? -9.745 -9.249 -9.375 1.00 95.00 90 THR A CA 1
ATOM 734 C C . THR A 1 90 ? -10.516 -9.978 -10.470 1.00 95.00 90 THR A C 1
ATOM 736 O O . THR A 1 90 ? -11.617 -10.492 -10.252 1.00 95.00 90 THR A O 1
ATOM 739 N N . ASN A 1 91 ? -9.986 -9.951 -11.688 1.00 96.69 91 ASN A N 1
ATOM 740 C CA . ASN A 1 91 ? -10.678 -10.512 -12.848 1.00 96.69 91 ASN A CA 1
ATOM 741 C C . ASN A 1 91 ? -9.785 -11.344 -13.756 1.00 96.69 91 ASN A C 1
ATOM 743 O O . ASN A 1 91 ? -10.281 -11.915 -14.729 1.00 96.69 91 ASN A O 1
ATOM 747 N N . ILE A 1 92 ? -8.506 -11.463 -13.414 1.00 95.69 92 ILE A N 1
ATOM 748 C CA . ILE A 1 92 ? -7.585 -12.382 -14.056 1.00 95.69 92 ILE A CA 1
ATOM 749 C C . ILE A 1 92 ? -6.749 -13.128 -13.021 1.00 95.69 92 ILE A C 1
ATOM 751 O O . ILE A 1 92 ? -6.492 -12.635 -11.925 1.00 95.69 92 ILE A O 1
ATOM 755 N N . GLU A 1 93 ? -6.273 -14.288 -13.438 1.00 93.88 93 GLU A N 1
ATOM 756 C CA . GLU A 1 93 ? -5.281 -15.106 -12.758 1.00 93.88 93 GLU A CA 1
ATOM 757 C C . GLU A 1 93 ? -4.278 -15.632 -13.784 1.00 93.88 93 GLU A C 1
ATOM 759 O O . GLU A 1 93 ? -4.442 -15.475 -15.002 1.00 93.88 93 GLU A O 1
ATOM 764 N N . SER A 1 94 ? -3.219 -16.256 -13.290 1.00 92.62 94 SER A N 1
ATOM 765 C CA . SER A 1 94 ? -2.208 -16.893 -14.116 1.00 92.62 94 SER A CA 1
ATOM 766 C C . SER A 1 94 ? -1.732 -18.198 -13.491 1.00 92.62 94 SER A C 1
ATOM 768 O O . SER A 1 94 ? -1.900 -18.446 -12.298 1.00 92.62 94 SER A O 1
ATOM 770 N N . ASN A 1 95 ? -1.159 -19.076 -14.314 1.00 90.88 95 ASN A N 1
ATOM 771 C CA . ASN A 1 95 ? -0.349 -20.164 -13.777 1.00 90.88 95 ASN A CA 1
ATOM 772 C C . ASN A 1 95 ? 1.015 -19.632 -13.320 1.00 90.88 95 ASN A C 1
ATOM 774 O O . ASN A 1 95 ? 1.473 -18.577 -13.752 1.00 90.88 95 ASN A O 1
ATOM 778 N N . SER A 1 96 ? 1.692 -20.434 -12.502 1.00 87.88 96 SER A N 1
ATOM 779 C CA . SER A 1 96 ? 2.978 -20.052 -11.931 1.00 87.88 96 SER A CA 1
ATOM 780 C C . SER A 1 96 ? 4.062 -19.785 -12.972 1.00 87.88 96 SER A C 1
ATOM 782 O O . SER A 1 96 ? 4.328 -20.623 -13.840 1.00 87.88 96 SER A O 1
ATOM 784 N N . ALA A 1 97 ? 4.765 -18.664 -12.803 1.00 87.12 97 ALA A N 1
ATOM 785 C CA . ALA A 1 97 ? 5.936 -18.291 -13.596 1.00 87.12 97 ALA A CA 1
ATOM 786 C C . ALA A 1 97 ? 7.153 -19.207 -13.362 1.00 87.12 97 ALA A C 1
ATOM 788 O O . ALA A 1 97 ? 8.095 -19.227 -14.159 1.00 87.12 97 ALA A O 1
ATOM 789 N N . HIS A 1 98 ? 7.143 -19.991 -12.280 1.00 87.00 98 HIS A N 1
ATOM 790 C CA . HIS A 1 98 ? 8.195 -20.954 -11.939 1.00 87.00 98 HIS A CA 1
ATOM 791 C C . HIS A 1 98 ? 7.870 -22.377 -12.389 1.00 87.00 98 HIS A C 1
ATOM 793 O O . HIS A 1 98 ? 8.740 -23.251 -12.350 1.00 87.00 98 HIS A O 1
ATOM 799 N N . ARG A 1 99 ? 6.630 -22.639 -12.825 1.00 81.88 99 ARG A N 1
ATOM 800 C CA . ARG A 1 99 ? 6.175 -23.978 -13.223 1.00 81.88 99 ARG A CA 1
ATOM 801 C C . ARG A 1 99 ? 5.777 -24.002 -14.694 1.00 81.88 99 ARG A C 1
ATOM 803 O O . ARG A 1 99 ? 4.654 -23.682 -15.064 1.00 81.88 99 ARG A O 1
ATOM 810 N N . GLY A 1 100 ? 6.686 -24.500 -15.526 1.00 78.94 100 GLY A N 1
ATOM 811 C CA . GLY A 1 100 ? 6.456 -24.688 -16.959 1.00 78.94 100 GLY A CA 1
ATOM 812 C C . GLY A 1 100 ? 7.317 -23.769 -17.818 1.00 78.94 100 GLY A C 1
ATOM 813 O O . GLY A 1 100 ? 8.292 -23.197 -17.342 1.00 78.94 100 GLY A O 1
ATOM 814 N N . LYS A 1 101 ? 6.995 -23.705 -19.114 1.00 78.50 101 LYS A N 1
ATOM 815 C CA . LYS A 1 101 ? 7.681 -22.829 -20.081 1.00 78.50 101 LYS A CA 1
ATOM 816 C C . LYS A 1 101 ? 6.882 -21.576 -20.422 1.00 78.50 101 LYS A C 1
ATOM 818 O O . LYS A 1 101 ? 7.489 -20.561 -20.734 1.00 78.50 101 LYS A O 1
ATOM 823 N N . ASP A 1 102 ? 5.556 -21.667 -20.345 1.00 90.88 102 ASP A N 1
A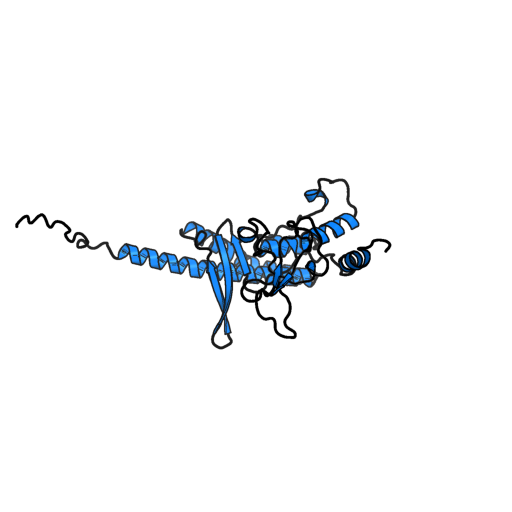TOM 824 C CA . ASP A 1 102 ? 4.640 -20.616 -20.769 1.00 90.88 102 ASP A CA 1
ATOM 825 C C . ASP A 1 102 ? 3.799 -20.140 -19.579 1.00 90.88 102 ASP A C 1
ATOM 827 O O . ASP A 1 102 ? 3.320 -20.952 -18.777 1.00 90.88 102 ASP A O 1
ATOM 831 N N . VAL A 1 103 ? 3.605 -18.822 -19.499 1.00 91.75 103 VAL A N 1
ATOM 832 C CA . VAL A 1 103 ? 2.678 -18.177 -18.563 1.00 91.75 103 VAL A CA 1
ATOM 833 C C . VAL A 1 103 ? 1.381 -17.877 -19.309 1.00 91.75 103 VAL A C 1
ATOM 835 O O . VAL A 1 103 ? 1.344 -17.098 -20.261 1.00 91.75 103 VAL A O 1
ATOM 838 N N . PHE A 1 104 ? 0.315 -18.535 -18.883 1.00 93.12 104 PHE A N 1
ATOM 839 C CA . PHE A 1 104 ? -1.055 -18.341 -19.310 1.00 93.12 104 PHE A CA 1
ATOM 840 C C . PHE A 1 104 ? -1.751 -17.415 -18.328 1.00 93.12 104 PHE A C 1
ATOM 842 O O . PHE A 1 104 ? -1.816 -17.698 -17.136 1.00 93.12 104 PHE A O 1
ATOM 849 N N . VAL A 1 105 ? -2.318 -16.342 -18.863 1.00 94.56 105 VAL A N 1
ATOM 850 C CA . VAL A 1 105 ? -3.176 -15.415 -18.131 1.00 94.56 105 VAL A CA 1
ATOM 851 C C . VAL A 1 105 ? -4.602 -15.661 -18.592 1.00 94.56 105 VAL A C 1
ATOM 853 O O . VAL A 1 105 ? -4.873 -15.662 -19.796 1.00 94.56 105 VAL A O 1
ATOM 856 N N . PHE A 1 106 ? -5.511 -15.898 -17.657 1.00 95.25 106 PHE A N 1
ATOM 857 C CA . PHE A 1 106 ? -6.902 -16.213 -17.954 1.00 95.25 106 PHE A CA 1
ATOM 858 C C . PHE A 1 106 ? -7.837 -15.404 -17.064 1.00 95.25 106 PHE A C 1
ATOM 860 O O . PHE A 1 106 ? -7.496 -15.031 -15.947 1.00 95.25 106 PHE A O 1
ATOM 867 N N . ALA A 1 107 ? -9.025 -15.108 -17.584 1.00 97.19 107 ALA A N 1
ATOM 868 C CA . ALA A 1 107 ? -10.040 -14.400 -16.823 1.00 97.19 107 ALA A CA 1
ATOM 869 C C . ALA A 1 107 ? -10.670 -15.330 -15.776 1.00 97.19 107 ALA A C 1
ATOM 871 O O . ALA A 1 107 ? -11.000 -16.475 -16.088 1.00 97.19 107 ALA A O 1
ATOM 872 N N . THR A 1 108 ? -10.877 -14.830 -14.559 1.00 95.69 108 THR A N 1
ATOM 873 C CA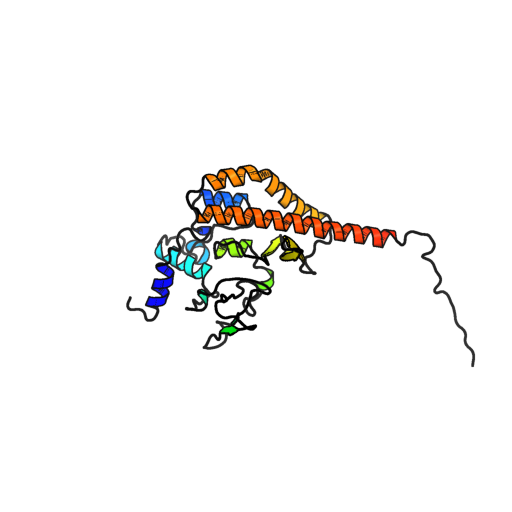 . THR A 1 108 ? -11.574 -15.557 -13.478 1.00 95.69 108 THR A CA 1
ATOM 874 C C . THR A 1 108 ? -13.085 -15.334 -13.504 1.00 95.69 108 THR A C 1
ATOM 876 O O . THR A 1 108 ? -13.849 -16.081 -12.894 1.00 95.69 108 THR A O 1
ATOM 879 N N . ARG A 1 109 ? -13.532 -14.314 -14.243 1.00 96.06 109 ARG A N 1
ATOM 880 C CA . ARG A 1 109 ? -14.937 -13.958 -14.463 1.00 96.06 109 ARG A CA 1
ATOM 881 C C . ARG A 1 109 ? -15.112 -13.233 -15.795 1.00 96.06 109 ARG A C 1
ATOM 883 O O . ARG A 1 109 ? -14.136 -12.858 -16.439 1.00 96.06 109 ARG A O 1
ATOM 890 N N . ASP A 1 110 ? -16.357 -12.978 -16.180 1.00 97.50 110 ASP A N 1
ATOM 891 C CA . ASP A 1 110 ? -16.652 -12.134 -17.337 1.00 97.50 110 ASP A CA 1
ATOM 892 C C . ASP A 1 110 ? -16.093 -10.712 -17.136 1.00 97.50 110 ASP A C 1
ATOM 894 O O . ASP A 1 110 ? -16.286 -10.090 -16.084 1.00 97.50 110 ASP A O 1
ATOM 898 N N . ILE A 1 111 ? -15.422 -10.194 -18.170 1.00 97.62 111 ILE A N 1
ATOM 899 C CA . ILE A 1 111 ? -14.809 -8.859 -18.199 1.00 97.62 111 ILE A CA 1
ATOM 900 C C . ILE A 1 111 ? -15.545 -8.015 -19.234 1.00 97.62 111 ILE A C 1
ATOM 902 O O . ILE A 1 111 ? -15.654 -8.392 -20.406 1.00 97.62 111 ILE A O 1
ATOM 906 N N . LYS A 1 112 ? -16.080 -6.867 -18.817 1.00 97.75 112 LYS A N 1
ATOM 907 C CA . LYS A 1 112 ? -16.837 -5.989 -19.715 1.00 97.75 112 LYS A CA 1
ATOM 908 C C . LYS A 1 112 ? -15.901 -5.220 -20.645 1.00 97.75 112 LYS A C 1
ATOM 910 O O . LYS A 1 112 ? -14.761 -4.909 -20.314 1.00 97.75 112 LYS A O 1
ATOM 915 N N . MET A 1 113 ? -16.410 -4.835 -21.814 1.00 97.62 113 MET A N 1
ATOM 916 C CA . MET A 1 113 ? -15.676 -3.939 -22.710 1.00 97.62 113 MET A CA 1
ATOM 917 C C . MET A 1 113 ? -15.348 -2.622 -21.992 1.00 97.62 113 MET A C 1
ATOM 919 O O . MET A 1 113 ? -16.249 -1.950 -21.492 1.00 97.62 113 MET A O 1
ATOM 923 N N . GLY A 1 114 ? -14.067 -2.252 -21.982 1.00 97.12 114 GLY A N 1
ATOM 924 C CA . GLY A 1 114 ? -13.569 -1.050 -21.306 1.00 97.12 114 GLY A CA 1
ATOM 925 C C . GLY A 1 114 ? -13.302 -1.223 -19.808 1.00 97.12 114 GLY A C 1
ATOM 926 O O . GLY A 1 114 ? -12.839 -0.278 -19.178 1.00 97.12 114 GLY A O 1
ATOM 927 N N . GLU A 1 115 ? -13.565 -2.400 -19.238 1.00 97.50 115 GLU A N 1
ATOM 928 C CA . GLU A 1 115 ? -13.155 -2.728 -17.874 1.00 97.50 115 GLU A CA 1
ATOM 929 C C . GLU A 1 115 ? -11.637 -2.958 -17.817 1.00 97.50 115 GLU A C 1
ATOM 931 O O . GLU A 1 115 ? -11.059 -3.593 -18.701 1.00 97.50 115 GLU A O 1
ATOM 936 N N . GLN A 1 116 ? -10.989 -2.426 -16.780 1.00 97.12 116 GLN A N 1
ATOM 937 C CA . GLN A 1 116 ? -9.566 -2.645 -16.536 1.00 97.12 116 GLN A CA 1
ATOM 938 C C . GLN A 1 116 ? -9.314 -4.084 -16.059 1.00 97.12 116 GLN A C 1
ATOM 940 O O . GLN A 1 116 ? -10.125 -4.663 -15.338 1.00 97.12 116 GLN A O 1
ATOM 945 N N . LEU A 1 117 ? -8.173 -4.651 -16.453 1.00 97.56 117 LEU A N 1
ATOM 946 C CA . LEU A 1 117 ? -7.702 -5.930 -15.928 1.00 97.56 117 LEU A CA 1
ATOM 947 C C . LEU A 1 117 ? -7.029 -5.712 -14.570 1.00 97.56 117 LEU A C 1
ATOM 949 O O . LEU A 1 117 ? -6.195 -4.813 -14.439 1.00 97.56 117 LEU A O 1
ATOM 953 N N . TYR A 1 118 ? -7.382 -6.544 -13.595 1.00 97.06 118 TYR A N 1
ATOM 954 C CA . TYR A 1 118 ? -6.816 -6.532 -12.254 1.00 97.06 118 TYR A CA 1
ATOM 955 C C . TYR A 1 118 ? -6.413 -7.933 -11.828 1.00 97.06 118 TYR A C 1
ATOM 957 O O . TYR A 1 118 ? -7.210 -8.872 -11.923 1.00 97.06 118 TYR A O 1
ATOM 965 N N . LEU A 1 119 ? -5.200 -8.032 -11.299 1.00 94.94 119 LEU A N 1
ATOM 966 C CA . LEU A 1 119 ? -4.688 -9.223 -10.637 1.00 94.94 119 LEU A CA 1
ATOM 967 C C . LEU A 1 119 ? -4.396 -8.906 -9.166 1.00 94.94 119 LEU A C 1
ATOM 969 O O . LEU A 1 119 ? -4.324 -7.737 -8.785 1.00 94.94 119 LEU A O 1
ATOM 973 N N . SER A 1 120 ? -4.219 -9.928 -8.335 1.00 93.31 120 SER A N 1
ATOM 974 C CA . SER A 1 120 ? -3.774 -9.736 -6.954 1.00 93.31 120 SER A CA 1
ATOM 975 C C . SER A 1 120 ? -2.261 -9.938 -6.820 1.00 93.31 120 SER A C 1
ATOM 977 O O . SER A 1 120 ? -1.715 -10.904 -7.345 1.00 93.31 120 SER A O 1
ATOM 979 N N . TYR A 1 121 ? -1.589 -9.031 -6.102 1.00 91.69 121 TYR A N 1
ATOM 980 C CA . TYR A 1 121 ? -0.148 -9.124 -5.801 1.00 91.69 121 TYR A CA 1
ATOM 981 C C . TYR A 1 121 ? 0.103 -9.895 -4.502 1.00 91.69 121 TYR A C 1
ATOM 983 O O . TYR A 1 121 ? 1.219 -10.330 -4.250 1.00 91.69 121 TYR A O 1
ATOM 991 N N . ASN A 1 122 ? -0.927 -10.051 -3.669 1.00 88.62 122 ASN A N 1
ATOM 992 C CA . ASN A 1 122 ? -0.833 -10.580 -2.312 1.00 88.62 122 ASN A CA 1
ATOM 993 C C . ASN A 1 122 ? -1.907 -11.633 -1.994 1.00 88.62 122 ASN A C 1
ATOM 995 O O . ASN A 1 122 ? -1.983 -12.076 -0.860 1.00 88.62 122 ASN A O 1
ATOM 999 N N . GLU A 1 123 ? -2.720 -12.049 -2.965 1.00 85.81 123 GLU A N 1
ATOM 1000 C CA . GLU A 1 123 ? -3.674 -13.169 -2.888 1.00 85.81 123 GLU A CA 1
ATOM 1001 C C . GLU A 1 123 ? -3.446 -14.168 -4.034 1.00 85.81 123 GLU A C 1
ATOM 1003 O O . GLU A 1 123 ? -4.371 -14.828 -4.502 1.00 85.81 123 GLU A O 1
ATOM 1008 N N . CYS A 1 124 ? -2.222 -14.248 -4.557 1.00 76.38 124 CYS A N 1
ATOM 1009 C CA . CYS A 1 124 ? -1.944 -15.092 -5.709 1.00 76.38 124 CYS A CA 1
ATOM 1010 C C . CYS A 1 124 ? -1.758 -16.571 -5.314 1.00 76.38 124 CYS A C 1
ATOM 1012 O O . CYS A 1 124 ? -1.371 -16.909 -4.196 1.00 76.38 124 CYS A O 1
ATOM 1014 N N . SER A 1 125 ? -2.062 -17.474 -6.248 1.00 70.50 125 SER A N 1
ATOM 1015 C CA . SER A 1 125 ? -2.143 -18.919 -5.974 1.00 70.50 125 SER A CA 1
ATOM 1016 C C . SER A 1 125 ? -0.798 -19.609 -5.700 1.00 70.50 125 SER A C 1
ATOM 1018 O O . SER A 1 125 ? -0.764 -20.744 -5.222 1.00 70.50 125 SER A O 1
ATOM 1020 N N . ASP A 1 126 ? 0.312 -18.959 -6.039 1.00 73.94 126 ASP A N 1
ATOM 1021 C CA . ASP A 1 126 ? 1.656 -19.535 -6.041 1.00 73.94 126 ASP A CA 1
ATOM 1022 C C . ASP A 1 126 ? 2.730 -18.607 -5.456 1.00 73.94 126 ASP A C 1
ATOM 1024 O O . ASP A 1 126 ? 3.909 -18.940 -5.520 1.00 73.94 126 ASP A O 1
ATOM 1028 N N . CYS A 1 127 ? 2.340 -17.501 -4.821 1.00 69.62 127 CYS A N 1
ATOM 1029 C CA . CYS A 1 127 ? 3.237 -16.645 -4.037 1.00 69.62 127 CYS A CA 1
ATOM 1030 C C . CYS A 1 127 ? 3.431 -17.175 -2.609 1.00 69.62 127 CYS A C 1
ATOM 1032 O O . CYS A 1 127 ? 3.500 -16.403 -1.664 1.00 69.62 127 CYS A O 1
ATOM 1034 N N . GLU A 1 128 ? 3.532 -18.493 -2.432 1.00 71.62 128 GLU A N 1
ATOM 1035 C CA . GLU A 1 128 ? 3.828 -19.117 -1.131 1.00 71.62 128 GLU A CA 1
ATOM 1036 C C . GLU A 1 128 ? 2.939 -18.576 0.022 1.00 71.62 128 GLU A C 1
ATOM 1038 O O . GLU A 1 128 ? 1.729 -18.415 -0.141 1.00 71.62 128 GLU A O 1
ATOM 1043 N N . ASP A 1 129 ? 3.528 -18.282 1.187 1.00 69.12 129 ASP A N 1
ATOM 1044 C CA . ASP A 1 129 ? 2.843 -17.741 2.370 1.00 69.12 129 ASP A CA 1
ATOM 1045 C C . ASP A 1 129 ? 2.606 -16.213 2.297 1.00 69.12 129 ASP A C 1
ATOM 1047 O O . ASP A 1 129 ? 2.166 -15.601 3.281 1.00 69.12 129 ASP A O 1
ATOM 1051 N N . TYR A 1 130 ? 2.863 -15.559 1.151 1.00 69.62 130 TYR A N 1
ATOM 1052 C CA . TYR A 1 130 ? 2.601 -14.119 0.992 1.00 69.62 130 TYR A CA 1
ATOM 1053 C C . TYR A 1 130 ? 1.120 -13.799 1.180 1.00 69.62 130 TYR A C 1
ATOM 1055 O O . TYR A 1 130 ? 0.802 -12.754 1.746 1.00 69.62 130 TYR A O 1
ATOM 1063 N N . ALA A 1 131 ? 0.228 -14.732 0.827 1.00 68.94 131 ALA A N 1
ATOM 1064 C CA . ALA A 1 131 ? -1.208 -14.613 1.071 1.00 68.94 131 ALA A CA 1
ATOM 1065 C C . ALA A 1 131 ? -1.555 -14.267 2.530 1.00 68.94 131 ALA A C 1
ATOM 1067 O O . ALA A 1 131 ? -2.533 -13.565 2.793 1.00 68.94 131 ALA A O 1
ATOM 1068 N N . TYR A 1 132 ? -0.723 -14.715 3.475 1.00 70.25 132 TYR A N 1
ATOM 1069 C CA . TYR A 1 132 ? -0.946 -14.583 4.915 1.00 70.25 132 TYR A CA 1
ATOM 1070 C C . TYR A 1 132 ? -0.048 -13.542 5.592 1.00 70.25 132 TYR A C 1
ATOM 1072 O O . TYR A 1 132 ? -0.254 -13.197 6.756 1.00 70.25 132 TYR A O 1
ATOM 1080 N N . THR A 1 133 ? 0.962 -13.032 4.889 1.00 81.44 133 THR A N 1
ATOM 1081 C CA . THR A 1 133 ? 1.995 -12.167 5.481 1.00 81.44 133 THR A CA 1
ATOM 1082 C C . THR A 1 133 ? 2.103 -10.811 4.797 1.00 81.44 133 THR A C 1
ATOM 1084 O O . THR A 1 133 ? 2.447 -9.822 5.448 1.00 81.44 133 THR A O 1
ATOM 1087 N N . TYR A 1 134 ? 1.739 -10.731 3.519 1.00 90.19 134 TYR A N 1
ATOM 1088 C CA . TYR A 1 134 ? 1.899 -9.540 2.707 1.00 90.19 134 TYR A CA 1
ATOM 1089 C C . TYR A 1 134 ? 0.634 -8.675 2.731 1.00 90.19 134 TYR A C 1
ATOM 1091 O O . TYR A 1 134 ? -0.427 -9.029 2.217 1.00 90.19 134 TYR A O 1
ATOM 1099 N N . SER A 1 135 ? 0.747 -7.520 3.380 1.00 94.62 135 SER A N 1
ATOM 1100 C CA . SER A 1 135 ? -0.361 -6.601 3.663 1.00 94.62 135 SER A CA 1
ATOM 1101 C C . SER A 1 135 ? -0.078 -5.211 3.095 1.00 94.62 135 SER A C 1
ATOM 1103 O O . SER A 1 135 ? 0.994 -4.969 2.537 1.00 94.62 135 SER A O 1
ATOM 1105 N N . LEU A 1 136 ? -1.026 -4.286 3.239 1.00 96.69 136 LEU A N 1
ATOM 1106 C CA . LEU A 1 136 ? -0.941 -2.936 2.692 1.00 96.69 136 LEU A CA 1
ATOM 1107 C C . LEU A 1 136 ? 0.384 -2.203 2.992 1.00 96.69 136 LEU A C 1
ATOM 1109 O O . LEU A 1 136 ? 0.914 -1.583 2.071 1.00 96.69 136 LEU A O 1
ATOM 1113 N N . PRO A 1 137 ? 0.979 -2.271 4.200 1.00 97.25 137 PRO A N 1
ATOM 1114 C CA . PRO A 1 137 ? 2.277 -1.638 4.433 1.00 97.25 137 PRO A CA 1
ATOM 1115 C C . PRO A 1 137 ? 3.402 -2.187 3.535 1.00 97.25 137 PRO A C 1
ATOM 1117 O O . PRO A 1 137 ? 4.270 -1.427 3.110 1.00 97.25 137 PRO A O 1
ATOM 1120 N N . GLY A 1 138 ? 3.355 -3.481 3.194 1.00 95.75 138 GLY A N 1
ATOM 1121 C CA . GLY A 1 138 ? 4.250 -4.099 2.211 1.00 95.75 138 GLY A CA 1
ATOM 1122 C C . GLY A 1 138 ? 4.005 -3.567 0.799 1.00 95.75 138 GLY A C 1
ATOM 1123 O O . GLY A 1 138 ? 4.955 -3.189 0.121 1.00 95.75 138 GLY A O 1
ATOM 1124 N N . LEU A 1 139 ? 2.734 -3.424 0.396 1.00 96.25 139 LEU A N 1
ATOM 1125 C CA . LEU A 1 139 ? 2.380 -2.817 -0.895 1.00 96.25 139 LEU A CA 1
ATOM 1126 C C . LEU A 1 139 ? 2.894 -1.373 -1.015 1.00 96.25 139 LEU A C 1
ATOM 1128 O O . LEU A 1 139 ? 3.446 -0.998 -2.049 1.00 96.25 139 LEU A O 1
ATOM 1132 N N . VAL A 1 140 ? 2.788 -0.573 0.051 1.00 97.75 140 VAL A N 1
ATOM 1133 C CA . VAL A 1 140 ? 3.356 0.784 0.077 1.00 97.75 140 VAL A CA 1
ATOM 1134 C C . VAL A 1 140 ? 4.878 0.738 -0.058 1.00 97.75 140 VAL A C 1
ATOM 1136 O O . VAL A 1 140 ? 5.427 1.498 -0.853 1.00 97.75 140 VAL A O 1
ATOM 1139 N N . ARG A 1 141 ? 5.555 -0.157 0.674 1.00 96.62 141 ARG A N 1
ATOM 1140 C CA . ARG A 1 141 ? 7.018 -0.317 0.630 1.00 96.62 141 ARG A CA 1
ATOM 1141 C C . ARG A 1 141 ? 7.527 -0.692 -0.763 1.00 96.62 141 ARG A C 1
ATOM 1143 O O . ARG A 1 141 ? 8.435 -0.035 -1.264 1.00 96.62 141 ARG A O 1
ATOM 1150 N N . ASP A 1 142 ? 6.946 -1.719 -1.378 1.00 94.75 142 ASP A N 1
ATOM 1151 C CA . ASP A 1 142 ? 7.532 -2.339 -2.576 1.00 94.75 142 ASP A CA 1
ATOM 1152 C C . ASP A 1 142 ? 6.945 -1.790 -3.880 1.00 94.75 142 ASP A C 1
ATOM 1154 O O . ASP A 1 142 ? 7.600 -1.839 -4.919 1.00 94.75 142 ASP A O 1
ATOM 1158 N N . TYR A 1 143 ? 5.737 -1.216 -3.839 1.00 95.62 143 TYR A N 1
ATOM 1159 C CA . TYR A 1 143 ? 5.051 -0.701 -5.028 1.00 95.62 143 TYR A CA 1
ATOM 1160 C C . TYR A 1 143 ? 4.705 0.791 -4.958 1.00 95.62 143 TYR A C 1
ATOM 1162 O O . TYR A 1 143 ? 4.330 1.380 -5.976 1.00 95.62 143 TYR A O 1
ATOM 1170 N N . GLY A 1 144 ? 4.838 1.428 -3.791 1.00 96.31 144 GLY A N 1
ATOM 1171 C CA . GLY A 1 144 ? 4.684 2.876 -3.657 1.00 96.31 144 GLY A CA 1
ATOM 1172 C C . GLY A 1 144 ? 3.255 3.383 -3.849 1.00 96.31 144 GLY A C 1
ATOM 1173 O O . GLY A 1 144 ? 3.079 4.521 -4.284 1.00 96.31 144 GLY A O 1
ATOM 1174 N N . PHE A 1 145 ? 2.2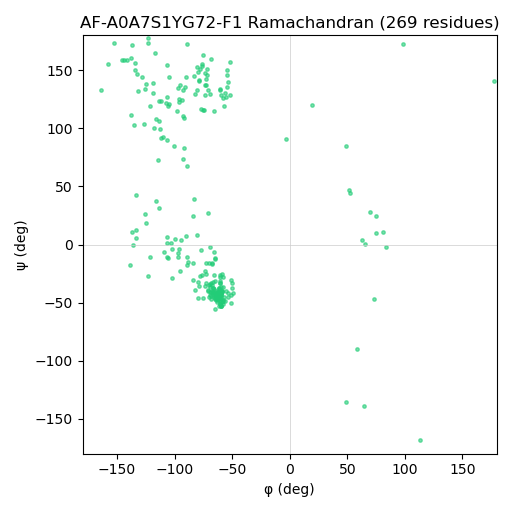37 2.566 -3.559 1.00 97.25 145 PHE A N 1
ATOM 1175 C CA . PHE A 1 145 ? 0.829 2.970 -3.613 1.00 97.25 145 PHE A CA 1
ATOM 1176 C C . PHE A 1 145 ? 0.032 2.436 -2.420 1.00 97.25 145 PHE A C 1
ATOM 1178 O O . PHE A 1 145 ? 0.429 1.468 -1.774 1.00 97.25 145 PHE A O 1
ATOM 1185 N N . VAL A 1 146 ? -1.118 3.061 -2.157 1.00 97.94 146 VAL A N 1
ATOM 1186 C CA . VAL A 1 146 ? -2.094 2.575 -1.179 1.00 97.94 146 VAL A CA 1
ATOM 1187 C C . VAL A 1 146 ? -3.170 1.762 -1.895 1.00 97.94 146 VAL A C 1
ATOM 1189 O O . VAL A 1 146 ? -3.806 2.231 -2.836 1.00 97.94 146 VAL A O 1
ATOM 1192 N N . GLU A 1 147 ? -3.336 0.509 -1.484 1.00 96.31 147 GLU A N 1
ATOM 1193 C CA . GLU A 1 147 ? -4.337 -0.424 -2.002 1.00 96.31 147 GLU A CA 1
ATOM 1194 C C . GLU A 1 147 ? -5.756 0.158 -1.917 1.00 96.31 147 GLU A C 1
ATOM 1196 O O . GLU A 1 147 ? -6.171 0.733 -0.908 1.00 96.31 147 GLU A O 1
ATOM 1201 N N . GLN A 1 148 ? -6.526 -0.011 -2.991 1.00 96.12 148 GLN A N 1
ATOM 1202 C CA . GLN A 1 148 ? -7.962 0.263 -2.981 1.00 96.12 148 GLN A CA 1
ATOM 1203 C C . GLN A 1 148 ? -8.703 -0.880 -2.295 1.00 96.12 148 GLN A C 1
ATOM 1205 O O . GLN A 1 148 ? -8.286 -2.021 -2.421 1.00 96.12 148 GLN A O 1
ATOM 1210 N N . TYR A 1 149 ? -9.855 -0.611 -1.674 1.00 96.25 149 TYR A N 1
ATOM 1211 C CA . TYR A 1 149 ? -10.602 -1.676 -1.000 1.00 96.25 149 TYR A CA 1
ATOM 1212 C C . TYR A 1 149 ? -10.903 -2.901 -1.894 1.00 96.25 149 TYR A C 1
ATOM 1214 O O . TYR A 1 149 ? -11.283 -2.719 -3.065 1.00 96.25 149 TYR A O 1
ATOM 1222 N N . PRO A 1 150 ? -10.797 -4.119 -1.325 1.00 96.69 150 PRO A N 1
ATOM 1223 C CA . PRO A 1 150 ? -10.456 -4.398 0.080 1.00 96.69 150 PRO A CA 1
ATOM 1224 C C . PRO A 1 150 ? -8.971 -4.142 0.407 1.00 96.69 150 PRO A C 1
ATOM 1226 O O . PRO A 1 150 ? -8.107 -4.379 -0.424 1.00 96.69 150 PRO A O 1
ATOM 1229 N N . GLN A 1 151 ? -8.698 -3.617 1.605 1.00 96.69 151 GLN A N 1
ATOM 1230 C CA . GLN A 1 151 ? -7.356 -3.297 2.106 1.00 96.69 151 GLN A CA 1
ATOM 1231 C C . GLN A 1 151 ? -6.943 -4.295 3.181 1.00 96.69 151 GLN A C 1
ATOM 1233 O O . GLN A 1 151 ? -7.608 -4.371 4.216 1.00 96.69 151 GLN A O 1
ATOM 1238 N N . ARG A 1 152 ? -5.829 -4.998 2.982 1.00 95.75 152 ARG A N 1
ATOM 1239 C CA . ARG A 1 152 ? -5.349 -6.012 3.933 1.00 95.75 152 ARG A CA 1
ATOM 1240 C C . ARG A 1 152 ? -4.401 -5.443 4.976 1.00 95.75 152 ARG A C 1
ATOM 1242 O O . ARG A 1 152 ? -3.432 -4.765 4.638 1.00 95.75 152 ARG A O 1
ATOM 1249 N N . TRP A 1 153 ? -4.594 -5.814 6.238 1.00 96.75 153 TRP A N 1
ATOM 1250 C CA . TRP A 1 153 ? -3.767 -5.372 7.359 1.00 96.75 153 TRP A CA 1
ATOM 1251 C C . TRP A 1 153 ? -3.253 -6.539 8.197 1.00 96.75 153 TRP A C 1
ATOM 1253 O O . TRP A 1 153 ? -3.959 -7.518 8.426 1.00 96.75 153 TRP A O 1
ATOM 1263 N N . ASN A 1 154 ? -2.021 -6.411 8.697 1.00 95.31 154 ASN A N 1
ATOM 1264 C CA . ASN A 1 154 ? -1.432 -7.352 9.644 1.00 95.31 154 ASN A CA 1
ATOM 1265 C C . ASN A 1 154 ? -0.676 -6.600 10.748 1.00 95.31 154 ASN A C 1
ATOM 1267 O O . ASN A 1 154 ? 0.378 -6.011 10.513 1.00 95.31 154 ASN A O 1
ATOM 1271 N N . PHE A 1 155 ? -1.194 -6.657 11.974 1.00 94.75 155 PHE A N 1
ATOM 1272 C CA . PHE A 1 155 ? -0.565 -6.068 13.152 1.00 94.75 155 PHE A CA 1
ATOM 1273 C C . PHE A 1 155 ? -0.093 -7.162 14.105 1.00 94.75 155 PHE A C 1
ATOM 1275 O O . PHE A 1 155 ? -0.837 -7.609 14.979 1.00 94.75 155 PHE A O 1
ATOM 1282 N N . ARG A 1 156 ? 1.164 -7.597 13.948 1.00 91.75 156 ARG A N 1
ATOM 1283 C CA . ARG A 1 156 ? 1.785 -8.641 14.790 1.00 91.75 156 ARG A CA 1
ATOM 1284 C C . ARG A 1 156 ? 0.924 -9.912 14.882 1.00 91.75 156 ARG A C 1
ATOM 1286 O O . ARG A 1 156 ? 0.686 -10.432 15.971 1.00 91.75 156 ARG A O 1
ATOM 1293 N N . GLY A 1 157 ? 0.426 -10.385 13.739 1.00 92.00 157 GLY A N 1
ATOM 1294 C CA . GLY A 1 157 ? -0.426 -11.572 13.654 1.00 92.00 157 GLY A CA 1
ATOM 1295 C C . GLY A 1 157 ? -1.899 -11.319 13.987 1.00 92.00 157 GLY A C 1
ATOM 1296 O O . GLY A 1 157 ? -2.644 -12.275 14.181 1.00 92.00 157 GLY A O 1
ATOM 1297 N N . ILE A 1 158 ? -2.330 -10.058 14.111 1.00 95.44 158 ILE A N 1
ATOM 1298 C CA . ILE A 1 158 ? -3.743 -9.661 14.020 1.00 95.44 158 ILE A CA 1
ATOM 1299 C C . ILE A 1 158 ? -4.011 -9.309 12.558 1.00 95.44 158 ILE A C 1
ATOM 1301 O O . ILE A 1 158 ? -3.508 -8.285 12.097 1.00 95.44 158 ILE A O 1
ATOM 1305 N N . MET A 1 159 ? -4.767 -10.138 11.842 1.00 95.25 159 MET A N 1
ATOM 1306 C CA . MET A 1 159 ? -4.962 -10.004 10.403 1.00 95.25 159 MET A CA 1
ATOM 1307 C C . MET A 1 159 ? -6.432 -9.770 10.063 1.00 95.25 159 MET A C 1
ATOM 1309 O O . MET A 1 159 ? -7.329 -10.483 10.516 1.00 95.25 159 MET A O 1
ATOM 1313 N N . PHE A 1 160 ? -6.685 -8.752 9.256 1.00 96.44 160 PHE A N 1
ATOM 1314 C CA . PHE A 1 160 ? -8.027 -8.438 8.798 1.00 96.44 160 PHE A CA 1
ATOM 1315 C C . PHE A 1 160 ? -7.975 -7.629 7.514 1.00 96.44 160 PHE A C 1
ATOM 1317 O O . PHE A 1 160 ? -7.006 -6.912 7.256 1.00 96.44 160 PHE A O 1
ATOM 1324 N N . ASP A 1 161 ? -9.054 -7.714 6.754 1.00 96.50 161 ASP A N 1
ATOM 1325 C CA . ASP A 1 161 ? -9.280 -6.876 5.593 1.00 96.50 161 ASP A CA 1
ATOM 1326 C C . ASP A 1 161 ? -10.321 -5.809 5.949 1.00 96.50 161 ASP A C 1
ATOM 1328 O O . ASP A 1 161 ? -11.257 -6.049 6.715 1.00 96.50 161 ASP A O 1
ATOM 1332 N N . VAL A 1 162 ? -10.154 -4.609 5.407 1.00 97.81 162 VAL A N 1
ATOM 1333 C CA . VAL A 1 162 ? -11.181 -3.567 5.425 1.00 97.81 162 VAL A CA 1
ATOM 1334 C C . VAL A 1 162 ? -11.771 -3.503 4.034 1.00 97.81 162 VAL A C 1
ATOM 1336 O O . VAL A 1 162 ? -11.052 -3.236 3.077 1.00 97.81 162 VAL A O 1
ATOM 1339 N N . ASP A 1 163 ? -13.070 -3.725 3.911 1.00 97.25 163 ASP A N 1
ATOM 1340 C CA . ASP A 1 163 ? -13.783 -3.617 2.641 1.00 97.25 163 ASP A CA 1
ATOM 1341 C C . ASP A 1 163 ? -14.928 -2.608 2.758 1.00 97.25 163 ASP A C 1
ATOM 1343 O O . ASP A 1 163 ? -15.197 -2.074 3.834 1.00 97.25 163 ASP A O 1
ATOM 1347 N N . VAL A 1 164 ? -15.591 -2.297 1.646 1.00 96.50 164 VAL A N 1
ATOM 1348 C CA . VAL A 1 164 ? -16.708 -1.354 1.604 1.00 96.50 164 VAL A CA 1
ATOM 1349 C C . VAL A 1 164 ? -17.949 -1.945 0.974 1.00 96.50 164 VAL A C 1
ATOM 1351 O O . VAL A 1 164 ? -17.930 -2.500 -0.121 1.00 96.50 164 VAL A O 1
ATOM 1354 N N . LYS A 1 165 ? -19.073 -1.718 1.647 1.00 95.12 165 LYS A N 1
ATOM 1355 C CA . LYS A 1 165 ? -20.410 -1.897 1.086 1.00 95.12 165 LYS A CA 1
ATOM 1356 C C . LYS A 1 165 ? -21.033 -0.532 0.813 1.00 95.12 165 LYS A C 1
ATOM 1358 O O . LYS A 1 165 ? -20.686 0.457 1.455 1.00 95.12 165 LYS A O 1
ATOM 1363 N N . TYR A 1 166 ? -21.961 -0.486 -0.133 1.00 93.94 166 TYR A N 1
ATOM 1364 C CA . TYR A 1 166 ? -22.754 0.707 -0.411 1.00 93.94 166 TYR A CA 1
ATOM 1365 C C . TYR A 1 166 ? -24.165 0.494 0.129 1.00 93.94 166 TYR A C 1
ATOM 1367 O O . TYR A 1 166 ? -24.846 -0.447 -0.281 1.00 93.94 166 TYR A O 1
ATOM 1375 N N . VAL A 1 167 ? -24.584 1.346 1.062 1.00 94.88 167 VAL A N 1
ATOM 1376 C CA . VAL A 1 167 ? -25.941 1.365 1.625 1.00 94.88 167 VAL A CA 1
ATOM 1377 C C . VAL A 1 167 ? -26.498 2.753 1.358 1.00 94.88 167 VAL A C 1
ATOM 1379 O O . VAL A 1 167 ? -25.900 3.731 1.788 1.00 94.88 167 VAL A O 1
ATOM 1382 N N . ASP A 1 168 ? -27.592 2.838 0.600 1.00 94.81 168 ASP A N 1
ATOM 1383 C CA . ASP A 1 168 ? -28.210 4.112 0.200 1.00 94.81 168 ASP A CA 1
ATOM 1384 C C . ASP A 1 168 ? -27.219 5.099 -0.459 1.00 94.81 168 ASP A C 1
ATOM 1386 O O . ASP A 1 168 ? -27.185 6.282 -0.137 1.00 94.81 168 ASP A O 1
ATOM 1390 N N . ASP A 1 169 ? -26.385 4.591 -1.378 1.00 93.12 169 ASP A N 1
ATOM 1391 C CA . ASP A 1 169 ? -25.290 5.311 -2.059 1.00 93.12 169 ASP A CA 1
ATOM 1392 C C . ASP A 1 169 ? -24.160 5.820 -1.137 1.00 93.12 169 ASP A C 1
ATOM 1394 O O . ASP A 1 169 ? -23.188 6.419 -1.608 1.00 93.12 169 ASP A O 1
ATOM 1398 N N . GLU A 1 170 ? -24.215 5.518 0.160 1.00 94.50 170 GLU A N 1
ATOM 1399 C CA . GLU A 1 170 ? -23.159 5.835 1.114 1.00 94.50 170 GLU A CA 1
ATOM 1400 C C . GLU A 1 170 ? -22.176 4.670 1.262 1.00 94.50 170 GLU A C 1
ATOM 1402 O O . GLU A 1 170 ? -22.547 3.505 1.435 1.00 94.50 170 GLU A O 1
ATOM 1407 N N . ARG A 1 171 ? -20.882 4.998 1.204 1.00 94.19 171 ARG A N 1
ATOM 1408 C CA . ARG A 1 171 ? -19.786 4.046 1.402 1.00 94.19 171 ARG A CA 1
ATOM 1409 C C . ARG A 1 171 ? -19.670 3.722 2.891 1.00 94.19 171 ARG A C 1
ATOM 1411 O O . ARG A 1 171 ? -19.299 4.588 3.678 1.00 94.19 171 ARG A O 1
ATOM 1418 N N . GLN A 1 172 ? -19.918 2.471 3.255 1.00 96.06 172 GLN A N 1
ATOM 1419 C CA . GLN A 1 172 ? -19.788 1.970 4.620 1.00 96.06 172 GLN A CA 1
ATOM 1420 C C . GLN A 1 172 ? -18.643 0.957 4.697 1.00 96.06 172 GLN A C 1
ATOM 1422 O O . GLN A 1 172 ? -18.788 -0.160 4.188 1.00 96.06 172 GLN A O 1
ATOM 1427 N N . PRO A 1 173 ? -17.496 1.328 5.289 1.00 97.12 173 PRO A N 1
ATOM 1428 C CA . PRO A 1 173 ? -16.410 0.388 5.487 1.00 97.12 173 PRO A CA 1
ATOM 1429 C C . PRO A 1 173 ? -16.738 -0.601 6.613 1.00 97.12 173 PRO A C 1
ATOM 1431 O O . PRO A 1 173 ? -17.448 -0.261 7.561 1.00 97.12 173 PRO A O 1
ATOM 1434 N N . TYR A 1 174 ? -16.241 -1.827 6.496 1.00 97.44 174 TYR A N 1
ATOM 1435 C CA . TYR A 1 174 ? -16.431 -2.896 7.476 1.00 97.44 174 TYR A CA 1
ATOM 1436 C C . TYR A 1 174 ? -15.192 -3.794 7.549 1.00 97.44 174 TYR A C 1
ATOM 1438 O O . TYR A 1 174 ? -14.382 -3.818 6.620 1.00 97.44 174 TYR A O 1
ATOM 1446 N N . VAL A 1 175 ? -15.042 -4.508 8.666 1.00 97.88 175 VAL A N 1
ATOM 1447 C CA . VAL A 1 175 ? -13.908 -5.405 8.920 1.00 97.88 175 VAL A CA 1
ATOM 1448 C C . VAL A 1 175 ? -14.278 -6.831 8.541 1.00 97.88 175 VAL A C 1
ATOM 1450 O O . VAL A 1 175 ? -15.364 -7.309 8.863 1.00 97.88 175 VAL A O 1
ATOM 1453 N N . ILE A 1 176 ? -13.352 -7.519 7.885 1.00 96.69 176 ILE A N 1
ATOM 1454 C CA . ILE A 1 176 ? -13.399 -8.954 7.633 1.00 96.69 176 ILE A CA 1
ATOM 1455 C C . ILE A 1 176 ? -12.210 -9.564 8.368 1.00 96.69 176 ILE A C 1
ATOM 1457 O O . ILE A 1 176 ? -11.057 -9.364 7.987 1.00 96.69 176 ILE A O 1
ATOM 1461 N N . TRP A 1 177 ? -12.478 -10.284 9.452 1.00 96.12 177 TRP A N 1
ATOM 1462 C CA . TRP A 1 177 ? -11.423 -10.919 10.231 1.00 96.12 177 TRP A CA 1
ATOM 1463 C C . TRP A 1 177 ? -10.937 -12.202 9.574 1.00 96.12 177 TRP A C 1
ATOM 1465 O O . TRP A 1 177 ? -11.733 -13.021 9.120 1.00 96.12 177 TRP A O 1
ATOM 1475 N N . ASN A 1 178 ? -9.628 -12.441 9.640 1.00 93.00 178 ASN A N 1
ATOM 1476 C CA . ASN A 1 178 ? -9.141 -13.810 9.601 1.00 93.00 178 ASN A CA 1
ATOM 1477 C C . ASN A 1 178 ? -9.443 -14.449 10.969 1.00 93.00 178 ASN A C 1
ATOM 1479 O O . ASN A 1 178 ? -8.909 -14.004 11.991 1.00 93.00 178 ASN A O 1
ATOM 1483 N N . GLU A 1 179 ? -10.303 -15.471 10.975 1.00 90.25 179 GLU A N 1
ATOM 1484 C CA . GLU A 1 179 ? -10.853 -16.139 12.168 1.00 90.25 179 GLU A CA 1
ATOM 1485 C C . GLU A 1 179 ? -9.795 -16.567 13.195 1.00 90.25 179 GLU A C 1
ATOM 1487 O O . GLU A 1 179 ? -9.994 -16.454 14.409 1.00 90.25 179 GLU A O 1
ATOM 1492 N N . GLU A 1 180 ? -8.631 -17.022 12.731 1.00 90.56 180 GLU A N 1
ATOM 1493 C CA . GLU A 1 180 ? -7.547 -17.465 13.614 1.00 90.56 180 GLU A CA 1
ATOM 1494 C C . GLU A 1 180 ? -6.836 -16.288 14.298 1.00 90.56 180 GLU A C 1
ATOM 1496 O O . GLU A 1 180 ? -6.235 -16.431 15.366 1.00 90.56 180 GLU A O 1
ATOM 1501 N N . SER A 1 181 ? -6.933 -15.102 13.701 1.00 92.12 181 SER A N 1
ATOM 1502 C CA . SER A 1 181 ? -6.204 -13.905 14.106 1.00 92.12 181 SER A CA 1
ATOM 1503 C C . SER A 1 181 ? -7.058 -12.858 14.831 1.00 92.12 181 SER A C 1
ATOM 1505 O O . SER A 1 181 ? -6.481 -11.939 15.429 1.00 92.12 181 SER A O 1
ATOM 1507 N N . LYS A 1 182 ? -8.398 -13.000 14.816 1.00 94.94 182 LYS A N 1
ATOM 1508 C CA . LYS A 1 182 ? -9.326 -12.085 15.502 1.00 94.94 182 LYS A CA 1
ATOM 1509 C C . LYS A 1 182 ? -8.901 -11.925 16.972 1.00 94.94 182 LYS A C 1
ATOM 1511 O O . LYS A 1 182 ? -8.666 -12.932 17.649 1.00 94.94 182 LYS A O 1
ATOM 1516 N N . PRO A 1 183 ? -8.753 -10.693 17.493 1.00 94.62 183 PRO A N 1
ATOM 1517 C CA . PRO A 1 183 ? -8.419 -10.469 18.894 1.00 94.62 183 PRO A CA 1
ATOM 1518 C C . PRO A 1 183 ? -9.451 -11.119 19.825 1.00 94.62 183 PRO A C 1
ATOM 1520 O O . PRO A 1 183 ? -10.623 -10.769 19.791 1.00 94.62 183 PRO A O 1
ATOM 1523 N N . LYS A 1 184 ? -9.004 -12.057 20.670 1.00 91.69 184 LYS A N 1
ATOM 1524 C CA . LYS A 1 184 ? -9.836 -12.738 21.688 1.00 91.69 184 LYS A CA 1
ATOM 1525 C C . LYS A 1 184 ? -9.538 -12.276 23.115 1.00 91.69 184 LYS A C 1
ATOM 1527 O O . LYS A 1 184 ? -10.060 -12.831 24.072 1.00 91.69 184 LYS A O 1
ATOM 1532 N N . THR A 1 185 ? -8.622 -11.323 23.271 1.00 92.50 185 THR A N 1
ATOM 1533 C CA . THR A 1 185 ? -8.169 -10.838 24.576 1.00 92.50 185 THR A CA 1
ATOM 1534 C C . THR A 1 185 ? -8.154 -9.320 24.597 1.00 92.50 185 THR A C 1
ATOM 1536 O O . THR A 1 185 ? -7.826 -8.675 23.596 1.00 92.50 185 THR A O 1
ATOM 1539 N N . VAL A 1 186 ? -8.447 -8.755 25.770 1.00 94.06 186 VAL A N 1
ATOM 1540 C CA . VAL A 1 186 ? -8.417 -7.307 26.013 1.00 94.06 186 VAL A CA 1
ATOM 1541 C C . VAL A 1 186 ? -7.051 -6.715 25.655 1.00 94.06 186 VAL A C 1
ATOM 1543 O O . VAL A 1 186 ? -6.996 -5.675 25.008 1.00 94.06 186 VAL A O 1
ATOM 1546 N N . ASP A 1 187 ? -5.952 -7.408 25.965 1.00 95.31 187 ASP A N 1
ATOM 1547 C CA . ASP A 1 187 ? -4.591 -6.949 25.651 1.00 95.31 187 ASP A CA 1
ATOM 1548 C C . ASP A 1 187 ? -4.361 -6.733 24.145 1.00 95.31 187 ASP A C 1
ATOM 1550 O O . ASP A 1 187 ? -3.727 -5.754 23.741 1.00 95.31 187 ASP A O 1
ATOM 1554 N N . ARG A 1 188 ? -4.888 -7.621 23.285 1.00 95.69 188 ARG A N 1
ATOM 1555 C CA . ARG A 1 188 ? -4.749 -7.481 21.823 1.00 95.69 188 ARG A CA 1
ATOM 1556 C C . ARG A 1 188 ? -5.583 -6.318 21.285 1.00 95.69 188 ARG A C 1
ATOM 1558 O O . ARG A 1 188 ? -5.131 -5.633 20.372 1.00 95.69 188 ARG A O 1
ATOM 1565 N N . ILE A 1 189 ? -6.756 -6.060 21.862 1.00 96.38 189 ILE A N 1
ATOM 1566 C CA . ILE A 1 189 ? -7.582 -4.898 21.499 1.00 96.38 189 ILE A CA 1
ATOM 1567 C C . ILE A 1 189 ? -6.924 -3.603 21.978 1.00 96.38 189 ILE A C 1
ATOM 1569 O O . ILE A 1 189 ? -6.798 -2.657 21.202 1.00 96.38 189 ILE A O 1
ATOM 1573 N N . GLN A 1 190 ? -6.429 -3.570 23.219 1.00 96.94 190 GLN A N 1
ATOM 1574 C CA . GLN A 1 190 ? -5.685 -2.430 23.761 1.00 96.94 190 GLN A CA 1
ATOM 1575 C C . GLN A 1 190 ? -4.456 -2.103 22.914 1.00 96.94 190 GLN A C 1
ATOM 1577 O O . GLN A 1 190 ? -4.144 -0.934 22.708 1.00 96.94 190 GLN A O 1
ATOM 1582 N N . PHE A 1 191 ? -3.776 -3.116 22.378 1.00 97.44 191 PHE A N 1
ATOM 1583 C CA . PHE A 1 191 ? -2.681 -2.914 21.439 1.00 97.44 191 PHE A CA 1
ATOM 1584 C C . PHE A 1 191 ? -3.121 -2.146 20.176 1.00 97.44 191 PHE A C 1
ATOM 1586 O O . PHE A 1 191 ? -2.489 -1.142 19.840 1.00 97.44 191 PHE A O 1
ATOM 1593 N N . LEU A 1 192 ? -4.216 -2.546 19.514 1.00 98.06 192 LEU A N 1
ATOM 1594 C CA . LEU A 1 192 ? -4.758 -1.811 18.358 1.00 98.06 192 LEU A CA 1
ATOM 1595 C C . LEU A 1 192 ? -5.190 -0.387 18.744 1.00 98.06 192 LEU A C 1
ATOM 1597 O O . LEU A 1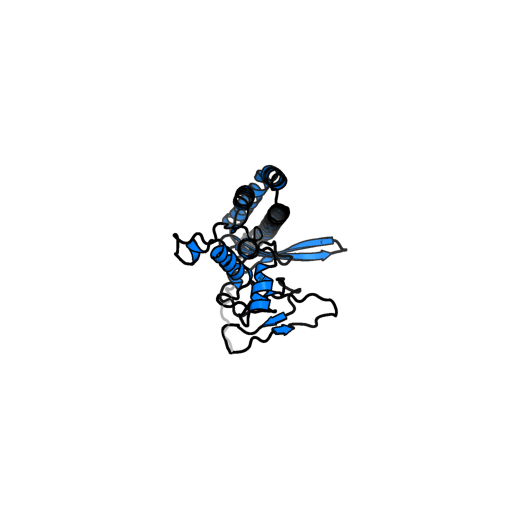 192 ? -4.858 0.579 18.058 1.00 98.06 192 LEU A O 1
ATOM 1601 N N . PHE A 1 193 ? -5.863 -0.250 19.885 1.00 98.19 193 PHE A N 1
ATOM 1602 C CA . PHE A 1 193 ? -6.334 1.026 20.416 1.00 98.19 193 PHE A CA 1
ATOM 1603 C C . PHE A 1 193 ? -5.191 2.00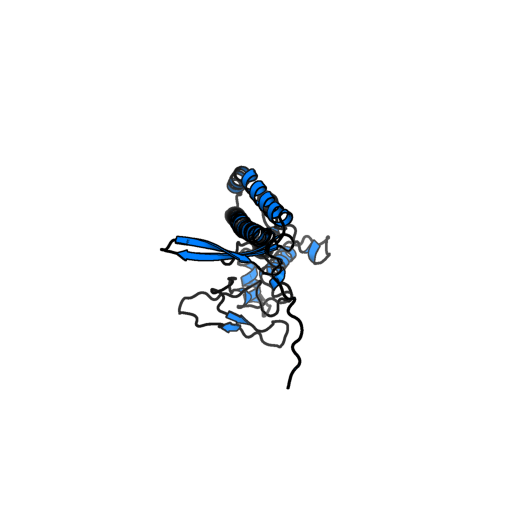2 20.726 1.00 98.19 193 PHE A C 1
ATOM 1605 O O . PHE A 1 193 ? -5.259 3.175 20.366 1.00 98.19 193 PHE A O 1
ATOM 1612 N N . HIS A 1 194 ? -4.095 1.531 21.325 1.00 98.19 194 HIS A N 1
ATOM 1613 C CA . HIS A 1 194 ? -2.906 2.354 21.549 1.00 98.19 194 HIS A CA 1
ATOM 1614 C C . HIS A 1 194 ? -2.302 2.850 20.232 1.00 98.19 194 HIS A C 1
ATOM 1616 O O . HIS A 1 194 ? -1.853 3.996 20.155 1.00 98.19 194 HIS A O 1
ATOM 1622 N N . HIS A 1 195 ? -2.306 2.022 19.183 1.00 98.06 195 HIS A N 1
ATOM 1623 C CA . HIS A 1 195 ? -1.846 2.447 17.864 1.00 98.06 195 HIS A CA 1
ATOM 1624 C C . HIS A 1 195 ? -2.771 3.489 17.229 1.00 98.06 195 HIS A C 1
ATOM 1626 O O . HIS A 1 195 ? -2.254 4.455 16.664 1.00 98.06 195 HIS A O 1
ATOM 1632 N N . LEU A 1 196 ? -4.092 3.342 17.373 1.00 98.38 196 LEU A N 1
ATOM 1633 C CA . LEU A 1 196 ? -5.071 4.336 16.930 1.00 98.38 196 LEU A CA 1
ATOM 1634 C C . LEU A 1 196 ? -4.854 5.680 17.633 1.00 98.38 196 LEU A C 1
ATOM 1636 O O . LEU A 1 196 ? -4.649 6.697 16.974 1.00 98.38 196 LEU A O 1
ATOM 1640 N N . HIS A 1 197 ? -4.791 5.681 18.964 1.00 98.38 197 HIS A N 1
ATOM 1641 C CA . HIS A 1 197 ? -4.566 6.902 19.737 1.00 98.38 197 HIS A CA 1
ATOM 1642 C C . HIS A 1 197 ? -3.227 7.569 19.437 1.00 98.38 197 HIS A C 1
ATOM 1644 O O . HIS A 1 197 ? -3.140 8.795 19.378 1.00 98.38 197 HIS A O 1
ATOM 1650 N N . ARG A 1 198 ? -2.171 6.780 19.213 1.00 98.31 198 ARG A N 1
ATOM 1651 C CA . ARG A 1 198 ? -0.885 7.322 18.769 1.00 98.31 198 ARG A CA 1
ATOM 1652 C C . ARG A 1 198 ? -1.031 8.059 17.434 1.00 98.31 198 ARG A C 1
ATOM 1654 O O . ARG A 1 198 ? -0.465 9.138 17.306 1.00 98.31 198 ARG A O 1
ATOM 1661 N N . LEU A 1 199 ? -1.765 7.504 16.464 1.00 98.50 199 LEU A N 1
ATOM 1662 C CA . LEU A 1 199 ? -2.000 8.154 15.166 1.00 98.50 199 LEU A CA 1
ATOM 1663 C C . LEU A 1 199 ? -2.787 9.454 15.318 1.00 98.50 199 LEU A C 1
ATOM 1665 O O . LEU A 1 199 ? -2.404 10.472 14.751 1.00 98.50 199 LEU A O 1
ATOM 1669 N N . GLU A 1 200 ? -3.838 9.444 16.134 1.00 98.38 200 GLU A N 1
ATOM 1670 C CA . GLU A 1 200 ? -4.609 10.650 16.442 1.00 98.38 20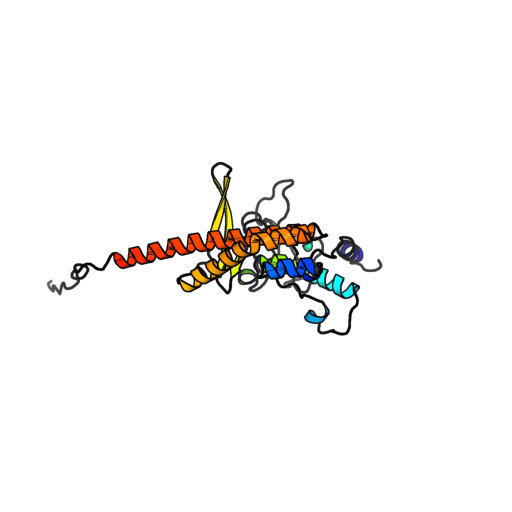0 GLU A CA 1
ATOM 1671 C C . GLU A 1 200 ? -3.739 11.745 17.065 1.00 98.38 200 GLU A C 1
ATOM 1673 O O . GLU A 1 200 ? -3.851 12.910 16.685 1.00 98.38 200 GLU A O 1
ATOM 1678 N N . ALA A 1 201 ? -2.830 11.372 17.970 1.00 98.50 201 ALA A N 1
ATOM 1679 C CA . ALA A 1 201 ? -1.924 12.306 18.629 1.00 98.50 201 ALA A CA 1
ATOM 1680 C C . ALA A 1 201 ? -0.911 12.962 17.672 1.00 98.50 201 ALA A C 1
ATOM 1682 O O . ALA A 1 201 ? -0.453 14.069 17.953 1.00 98.50 201 ALA A O 1
ATOM 1683 N N . ILE A 1 202 ? -0.569 12.315 16.551 1.00 98.50 202 ILE A N 1
ATOM 1684 C CA . ILE A 1 202 ? 0.374 12.847 15.550 1.00 98.50 202 ILE A CA 1
ATOM 1685 C C . ILE A 1 202 ? -0.317 13.481 14.333 1.00 98.50 202 ILE A C 1
ATOM 1687 O O . ILE A 1 202 ? 0.371 13.901 13.406 1.00 98.50 202 ILE A O 1
ATOM 1691 N N . ASN A 1 203 ? -1.650 13.584 14.316 1.00 98.56 203 ASN A N 1
ATOM 1692 C CA . ASN A 1 203 ? -2.423 14.068 13.166 1.00 98.56 203 ASN A CA 1
ATOM 1693 C C . ASN A 1 203 ? -1.926 15.414 12.612 1.00 98.56 203 ASN A C 1
ATOM 1695 O O . ASN A 1 203 ? -1.700 15.568 11.412 1.00 98.56 203 ASN A O 1
ATOM 1699 N N . ASP A 1 204 ? -1.750 16.399 13.490 1.00 98.50 204 ASP A N 1
ATOM 1700 C CA . ASP A 1 204 ? -1.343 17.748 13.086 1.00 98.50 204 ASP A CA 1
ATOM 1701 C C . ASP A 1 204 ? 0.102 17.768 12.578 1.00 98.50 204 ASP A C 1
ATOM 1703 O O . ASP A 1 204 ? 0.436 18.512 11.656 1.00 98.50 204 ASP A O 1
ATOM 1707 N N . GLU A 1 205 ? 0.960 16.922 13.153 1.00 98.56 205 GLU A N 1
ATOM 1708 C CA . GLU A 1 205 ? 2.343 16.773 12.715 1.00 98.56 205 GLU A CA 1
ATOM 1709 C C . GLU A 1 205 ? 2.429 16.115 11.335 1.00 98.56 205 GLU A C 1
ATOM 1711 O O . GLU A 1 205 ? 3.166 16.612 10.482 1.00 98.56 205 GLU A O 1
ATOM 1716 N N . VAL A 1 206 ? 1.647 15.057 11.092 1.00 98.56 206 VAL A N 1
ATOM 1717 C CA . VAL A 1 206 ? 1.557 14.381 9.788 1.00 98.56 206 VAL A CA 1
ATOM 1718 C C . VAL A 1 206 ? 1.119 15.368 8.710 1.00 98.56 206 VAL A C 1
ATOM 1720 O O . VAL A 1 206 ? 1.821 15.520 7.713 1.00 98.56 206 VAL A O 1
ATOM 1723 N N . ASN A 1 207 ? 0.025 16.102 8.934 1.00 98.44 207 ASN A N 1
ATOM 1724 C CA . ASN A 1 207 ? -0.483 17.081 7.970 1.00 98.44 207 ASN A CA 1
ATOM 1725 C C . ASN A 1 207 ? 0.540 18.188 7.686 1.00 98.44 207 ASN A C 1
ATOM 1727 O O . ASN A 1 207 ? 0.840 18.484 6.529 1.00 98.44 207 ASN A O 1
ATOM 1731 N N . LYS A 1 208 ? 1.148 18.749 8.737 1.00 98.56 208 LYS A N 1
ATOM 1732 C CA . LYS A 1 208 ? 2.165 19.796 8.598 1.00 98.56 208 LYS A CA 1
ATOM 1733 C C . LYS A 1 208 ? 3.392 19.320 7.816 1.00 98.56 208 LYS A C 1
ATOM 1735 O O . LYS A 1 208 ? 3.898 20.065 6.982 1.00 98.56 208 LYS A O 1
ATOM 1740 N N . ARG A 1 209 ? 3.898 18.113 8.090 1.00 98.62 209 ARG A N 1
ATOM 1741 C CA . ARG A 1 209 ? 5.049 17.541 7.368 1.00 98.62 209 ARG A CA 1
ATOM 1742 C C . ARG A 1 209 ? 4.682 17.207 5.920 1.00 98.62 209 ARG A C 1
ATOM 1744 O O . ARG A 1 209 ? 5.453 17.515 5.020 1.00 98.62 209 ARG A O 1
ATOM 1751 N N . ALA A 1 210 ? 3.492 16.659 5.678 1.00 98.38 210 ALA A N 1
ATOM 1752 C CA . ALA A 1 210 ? 3.006 16.354 4.333 1.00 98.38 210 ALA A CA 1
ATOM 1753 C C . ALA A 1 210 ? 2.922 17.611 3.446 1.00 98.38 2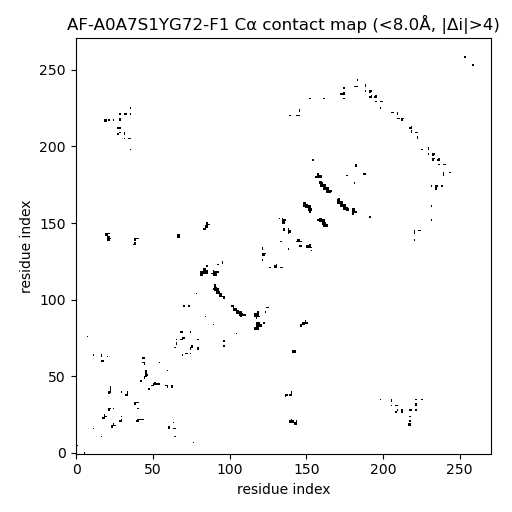10 ALA A C 1
ATOM 1755 O O . ALA A 1 210 ? 3.337 17.585 2.286 1.00 98.38 210 ALA A O 1
ATOM 1756 N N . GLU A 1 211 ? 2.449 18.736 3.992 1.00 98.38 211 GLU A N 1
ATOM 1757 C CA . GLU A 1 211 ? 2.405 20.032 3.295 1.00 98.38 211 GLU A CA 1
ATOM 1758 C C . GLU A 1 211 ? 3.789 20.549 2.874 1.00 98.38 211 GLU A C 1
ATOM 1760 O O . GLU A 1 211 ? 3.892 21.303 1.902 1.00 98.38 211 GLU A O 1
ATOM 1765 N N . GLN A 1 212 ? 4.843 20.140 3.585 1.00 98.19 212 GLN A N 1
ATOM 1766 C CA . GLN A 1 212 ? 6.228 20.536 3.324 1.00 98.19 212 GLN A CA 1
ATOM 1767 C C . GLN A 1 212 ? 6.912 19.678 2.254 1.00 98.19 212 GLN A C 1
ATOM 1769 O O . GLN A 1 212 ? 7.934 20.103 1.723 1.00 98.19 212 GLN A O 1
ATOM 1774 N N . LEU A 1 213 ? 6.361 18.510 1.907 1.00 98.06 213 LEU A N 1
ATOM 1775 C CA . LEU A 1 213 ? 6.940 17.641 0.881 1.00 98.06 213 LEU A CA 1
ATOM 1776 C C . LEU A 1 213 ? 6.817 18.268 -0.508 1.00 98.06 213 LEU A C 1
ATOM 1778 O O . LEU A 1 213 ? 5.724 18.658 -0.919 1.00 98.06 213 LEU A O 1
ATOM 1782 N N . GLU A 1 214 ? 7.919 18.322 -1.253 1.00 97.38 214 GLU A N 1
ATOM 1783 C CA . GLU A 1 214 ? 7.927 18.837 -2.629 1.00 97.38 214 GLU A CA 1
ATOM 1784 C C . GLU A 1 214 ? 7.274 17.856 -3.615 1.00 97.38 214 GLU A C 1
ATOM 1786 O O . GLU A 1 214 ? 6.582 18.267 -4.550 1.00 97.38 214 GLU A O 1
ATOM 1791 N N . SER A 1 215 ? 7.457 16.550 -3.390 1.00 96.88 215 SER A N 1
ATOM 1792 C CA . SER A 1 215 ? 6.872 15.498 -4.220 1.00 96.88 215 SER A CA 1
ATOM 1793 C C . SER A 1 215 ? 5.388 15.308 -3.904 1.00 96.88 215 SER A C 1
ATOM 1795 O O . SER A 1 215 ? 5.003 14.889 -2.810 1.00 96.88 215 SER A O 1
ATOM 1797 N N . MET A 1 216 ? 4.535 15.569 -4.900 1.00 96.94 216 MET A N 1
ATOM 1798 C CA . MET A 1 216 ? 3.094 15.311 -4.800 1.00 96.94 216 MET A CA 1
ATOM 1799 C C . MET A 1 216 ? 2.784 13.831 -4.565 1.00 96.94 216 MET A C 1
ATOM 1801 O O . MET A 1 216 ? 1.821 13.529 -3.865 1.00 96.94 216 MET A O 1
ATOM 1805 N N . HIS A 1 217 ? 3.597 12.929 -5.126 1.00 96.69 217 HIS A N 1
ATOM 1806 C CA . HIS A 1 217 ? 3.441 11.485 -4.949 1.00 96.69 217 HIS A CA 1
ATOM 1807 C C . HIS A 1 217 ? 3.677 11.090 -3.492 1.00 96.69 217 HIS A C 1
ATOM 1809 O O . HIS A 1 217 ? 2.758 10.579 -2.856 1.00 96.69 217 HIS A O 1
ATOM 1815 N N . GLU A 1 218 ? 4.844 11.443 -2.935 1.00 97.81 218 GLU A N 1
ATOM 1816 C CA . GLU A 1 218 ? 5.201 11.168 -1.532 1.00 97.81 218 GLU A CA 1
ATOM 1817 C C . GLU A 1 218 ? 4.134 11.698 -0.571 1.00 97.81 218 GLU A C 1
ATOM 1819 O O . GLU A 1 218 ? 3.685 10.988 0.331 1.00 97.81 218 GLU A O 1
ATOM 1824 N N . ARG A 1 219 ? 3.671 12.934 -0.810 1.00 98.25 219 ARG A N 1
ATOM 1825 C CA . ARG A 1 219 ? 2.588 13.556 -0.045 1.00 98.25 219 ARG A CA 1
ATOM 1826 C C . ARG A 1 219 ? 1.299 12.749 -0.126 1.00 98.25 219 ARG A C 1
ATOM 1828 O O . ARG A 1 219 ? 0.713 12.452 0.910 1.00 98.25 219 ARG A O 1
ATOM 1835 N N . SER A 1 220 ? 0.845 12.431 -1.339 1.00 98.25 220 SER A N 1
ATOM 1836 C CA . SER A 1 220 ? -0.432 11.744 -1.548 1.00 98.25 220 SER A CA 1
ATOM 1837 C C . SER A 1 220 ? -0.442 10.356 -0.916 1.00 98.25 220 SER A C 1
ATOM 1839 O O . SER A 1 220 ? -1.343 10.067 -0.137 1.00 98.25 220 SER A O 1
ATOM 1841 N N . VAL A 1 221 ? 0.603 9.556 -1.149 1.00 98.25 221 VAL A N 1
ATOM 1842 C CA . VAL A 1 221 ? 0.721 8.201 -0.602 1.00 98.25 221 VAL A CA 1
ATOM 1843 C C . VAL A 1 221 ? 0.828 8.239 0.919 1.00 98.25 221 VAL A C 1
ATOM 1845 O O . VAL A 1 221 ? 0.157 7.462 1.588 1.00 98.25 221 VAL A O 1
ATOM 1848 N N . SER A 1 222 ? 1.610 9.164 1.489 1.00 98.56 222 SER A N 1
ATOM 1849 C CA . SER A 1 222 ? 1.744 9.276 2.949 1.00 98.56 222 SER A CA 1
ATOM 1850 C C . SER A 1 222 ? 0.418 9.621 3.629 1.00 98.56 222 SER A C 1
ATOM 1852 O O . SER A 1 222 ? 0.071 9.008 4.638 1.00 98.56 222 SER A O 1
ATOM 1854 N N . VAL A 1 223 ? -0.334 10.581 3.082 1.00 98.62 223 VAL A N 1
ATOM 1855 C CA . VAL A 1 223 ? -1.636 10.987 3.636 1.00 98.62 223 VAL A CA 1
ATOM 1856 C C . VAL A 1 223 ? -2.673 9.880 3.458 1.00 98.62 223 VAL A C 1
ATOM 1858 O O . VAL A 1 223 ? -3.336 9.510 4.423 1.00 98.62 223 VAL A O 1
ATOM 1861 N N . GLU A 1 224 ? -2.768 9.292 2.264 1.00 98.56 224 GLU A N 1
ATOM 1862 C CA . GLU A 1 224 ? -3.710 8.204 1.986 1.00 98.56 224 GLU A CA 1
ATOM 1863 C C . GLU A 1 224 ? -3.430 6.971 2.858 1.00 98.56 224 GLU A C 1
ATOM 1865 O O . GLU A 1 224 ? -4.360 6.333 3.359 1.00 98.56 224 GLU A O 1
ATOM 1870 N N . TYR A 1 225 ? -2.154 6.662 3.101 1.00 98.69 225 TYR A N 1
ATOM 1871 C CA . TYR A 1 225 ? -1.749 5.564 3.970 1.00 98.69 225 TYR A CA 1
ATOM 1872 C C . TYR A 1 225 ? -2.092 5.851 5.433 1.00 98.69 225 TYR A C 1
ATOM 1874 O O . TYR A 1 225 ? -2.643 4.984 6.111 1.00 98.69 225 TYR A O 1
ATOM 1882 N N . TYR A 1 226 ? -1.821 7.069 5.916 1.00 98.75 226 TYR A N 1
ATOM 1883 C CA . TYR A 1 226 ? -2.201 7.502 7.262 1.00 98.75 226 TYR A CA 1
ATOM 1884 C C . TYR A 1 226 ? -3.717 7.393 7.490 1.00 98.75 226 TYR A C 1
ATOM 1886 O O . TYR A 1 226 ? -4.145 6.798 8.483 1.00 98.75 226 TYR A O 1
ATOM 1894 N N . ASP A 1 227 ? -4.524 7.903 6.557 1.00 98.50 227 ASP A N 1
ATOM 1895 C CA . ASP A 1 227 ? -5.985 7.871 6.651 1.00 98.50 227 ASP A CA 1
ATOM 1896 C C . ASP A 1 227 ? -6.527 6.436 6.593 1.00 98.50 227 ASP A C 1
ATOM 1898 O O . ASP A 1 227 ? -7.412 6.067 7.375 1.00 98.50 227 ASP A O 1
ATOM 1902 N N . SER A 1 228 ? -5.962 5.603 5.714 1.00 98.31 228 SER A N 1
ATOM 1903 C CA . SER A 1 228 ? -6.319 4.184 5.598 1.00 98.31 228 SER A CA 1
ATOM 1904 C C . SER A 1 228 ? -5.979 3.420 6.880 1.00 98.31 228 SER A C 1
ATOM 1906 O O . SER A 1 228 ? -6.827 2.703 7.408 1.00 98.31 228 SER A O 1
ATOM 1908 N N . LEU A 1 229 ? -4.783 3.632 7.439 1.00 98.56 229 LEU A N 1
ATOM 1909 C CA . LEU A 1 229 ? -4.330 3.000 8.680 1.00 98.56 229 LEU A CA 1
ATOM 1910 C C . LEU A 1 229 ? -5.199 3.403 9.875 1.00 98.56 229 LEU A C 1
ATOM 1912 O O . LEU A 1 229 ? -5.601 2.555 10.673 1.00 98.56 229 LEU A O 1
ATOM 1916 N N . LYS A 1 230 ? -5.513 4.696 9.995 1.00 98.50 230 LYS A N 1
ATOM 1917 C CA . LYS A 1 230 ? -6.388 5.208 11.053 1.00 98.50 230 LYS A CA 1
ATOM 1918 C C . LYS A 1 230 ? -7.793 4.613 10.947 1.00 98.50 230 LYS A C 1
ATOM 1920 O O . LYS A 1 230 ? -8.330 4.155 11.952 1.00 98.50 230 LYS A O 1
ATOM 1925 N N . THR A 1 231 ? -8.357 4.576 9.740 1.00 98.44 231 THR A N 1
ATOM 1926 C CA . THR A 1 231 ? -9.679 3.987 9.473 1.00 98.44 231 THR A CA 1
ATOM 1927 C C . THR A 1 231 ? -9.702 2.500 9.819 1.00 98.44 231 THR A C 1
ATOM 1929 O O . THR A 1 231 ? -10.614 2.037 10.499 1.00 98.44 231 THR A O 1
ATOM 1932 N N . ALA A 1 232 ? -8.678 1.755 9.402 1.00 98.44 232 ALA A N 1
ATOM 1933 C CA . ALA A 1 232 ? -8.565 0.329 9.671 1.00 98.44 232 ALA A CA 1
ATOM 1934 C C . ALA A 1 232 ? -8.498 0.018 11.169 1.00 98.44 232 ALA A C 1
ATOM 1936 O O . ALA A 1 232 ? -9.217 -0.857 11.646 1.00 98.44 232 ALA A O 1
ATOM 1937 N N . LEU A 1 233 ? -7.680 0.758 11.923 1.00 98.50 233 LEU A N 1
ATOM 1938 C CA . LEU A 1 233 ? -7.565 0.577 13.370 1.00 98.50 233 LEU A CA 1
ATOM 1939 C C . LEU A 1 233 ? -8.849 0.968 14.114 1.00 98.50 233 LEU A C 1
ATOM 1941 O O . LEU A 1 233 ? -9.241 0.254 15.032 1.00 98.50 233 LEU A O 1
ATOM 1945 N N . ASP A 1 234 ? -9.514 2.058 13.722 1.00 98.50 234 ASP A N 1
ATOM 1946 C CA . ASP A 1 234 ? -10.794 2.477 14.313 1.00 98.50 234 ASP A CA 1
ATOM 1947 C C . ASP A 1 234 ? -11.881 1.408 14.135 1.00 98.50 234 ASP A C 1
ATOM 1949 O O . ASP A 1 234 ? -12.523 1.005 15.107 1.00 98.50 234 ASP A O 1
ATOM 1953 N N . LEU A 1 235 ? -12.037 0.890 12.914 1.00 98.38 235 LEU A N 1
ATOM 1954 C CA . LEU A 1 235 ? -13.002 -0.168 12.615 1.00 98.38 235 LEU A CA 1
ATOM 1955 C C . LEU A 1 235 ? -12.665 -1.471 13.349 1.00 98.38 235 LEU A C 1
ATOM 1957 O O . LEU A 1 235 ? -13.548 -2.084 13.945 1.00 98.38 235 LEU A O 1
ATOM 1961 N N . ALA A 1 236 ? -11.391 -1.870 13.351 1.00 98.06 236 ALA A N 1
ATOM 1962 C CA . ALA A 1 236 ? -10.939 -3.090 14.011 1.00 98.06 236 ALA A CA 1
ATOM 1963 C C . ALA A 1 236 ? -11.132 -3.047 15.532 1.00 98.06 236 ALA A C 1
ATOM 1965 O O . ALA A 1 236 ? -11.537 -4.044 16.124 1.00 98.06 236 ALA A O 1
ATOM 1966 N N . VAL A 1 237 ? -10.872 -1.904 16.177 1.00 97.94 237 VAL A N 1
ATOM 1967 C CA . VAL A 1 237 ? -11.106 -1.740 17.619 1.00 97.94 237 VAL A CA 1
ATOM 1968 C C . VAL A 1 237 ? -12.594 -1.827 17.945 1.00 97.94 237 VAL A C 1
ATOM 1970 O O . VAL A 1 237 ? -12.950 -2.521 18.894 1.00 97.94 237 VAL A O 1
ATOM 1973 N N . LYS A 1 238 ? -13.453 -1.149 17.171 1.00 96.94 238 LYS A N 1
ATOM 1974 C CA . LYS A 1 238 ? -14.908 -1.159 17.389 1.00 96.94 238 LYS A CA 1
ATOM 1975 C C . LYS A 1 238 ? -15.488 -2.565 17.251 1.00 96.94 238 LYS A C 1
ATOM 1977 O O . LYS A 1 238 ? -16.098 -3.050 18.196 1.00 96.94 238 LYS A O 1
ATOM 1982 N N . ASP A 1 239 ? -15.211 -3.239 16.134 1.00 96.81 239 ASP A N 1
ATOM 1983 C CA . ASP A 1 239 ? -15.730 -4.588 15.875 1.00 96.81 239 ASP A CA 1
ATOM 1984 C C . ASP A 1 239 ? -15.212 -5.618 16.896 1.00 96.81 239 ASP A C 1
ATOM 1986 O O . ASP A 1 239 ? -15.968 -6.442 17.411 1.00 96.81 239 ASP A O 1
ATOM 1990 N N . ALA A 1 240 ? -13.923 -5.553 17.253 1.00 95.19 240 ALA A N 1
ATOM 1991 C CA . ALA A 1 240 ? -13.359 -6.475 18.237 1.00 95.19 240 ALA A CA 1
ATOM 1992 C C . ALA A 1 240 ? -13.914 -6.245 19.652 1.00 95.19 240 ALA A C 1
ATOM 1994 O O . ALA A 1 240 ? -14.062 -7.207 20.402 1.00 95.19 240 ALA A O 1
ATOM 1995 N N . ALA A 1 241 ? -14.197 -4.994 20.032 1.00 93.62 241 ALA A N 1
ATOM 1996 C CA . ALA A 1 241 ? -14.736 -4.667 21.350 1.00 93.62 241 ALA A CA 1
ATOM 1997 C C . ALA A 1 241 ? -16.192 -5.127 21.512 1.00 93.62 241 ALA A C 1
ATOM 1999 O O . ALA A 1 241 ? -16.533 -5.647 22.572 1.00 93.62 241 ALA A O 1
ATOM 2000 N N . GLU A 1 242 ? -17.017 -4.987 20.468 1.00 91.19 242 GLU A N 1
ATOM 2001 C CA . GLU A 1 242 ? -18.398 -5.494 20.453 1.00 91.19 242 GLU A CA 1
ATOM 2002 C C . GLU A 1 242 ? -18.428 -7.007 20.719 1.00 91.19 242 GLU A C 1
ATOM 2004 O O . GLU A 1 242 ? -19.133 -7.464 21.615 1.00 91.19 242 GLU A O 1
ATOM 2009 N N . GLY A 1 243 ? -17.546 -7.772 20.066 1.00 82.19 243 GLY A N 1
ATOM 2010 C CA . GLY A 1 243 ? -17.481 -9.223 20.257 1.00 82.19 243 GLY A CA 1
ATOM 2011 C C . GLY A 1 243 ? -17.010 -9.702 21.640 1.00 82.19 243 GLY A C 1
ATOM 2012 O O . GLY A 1 243 ? -17.210 -10.871 21.953 1.00 82.19 243 GLY A O 1
ATOM 2013 N N . ILE A 1 244 ? -16.372 -8.861 22.469 1.00 80.38 244 ILE A N 1
ATOM 2014 C CA . ILE A 1 244 ? -16.023 -9.238 23.856 1.00 80.38 244 ILE A CA 1
ATOM 2015 C C . ILE A 1 244 ? -17.215 -9.055 24.793 1.00 80.38 244 ILE A C 1
ATOM 2017 O O . ILE A 1 244 ? -17.417 -9.894 25.667 1.00 80.38 244 ILE A O 1
ATOM 2021 N N . VAL A 1 245 ? -17.999 -7.988 24.611 1.00 75.81 245 VAL A N 1
ATOM 2022 C CA . VAL A 1 245 ? -19.188 -7.734 25.440 1.00 75.81 245 VAL A CA 1
ATOM 2023 C C . VAL A 1 245 ? -20.175 -8.894 25.308 1.00 75.81 245 VAL A C 1
ATOM 2025 O O . VAL A 1 245 ? -20.648 -9.406 26.319 1.00 75.81 245 VAL A O 1
ATOM 2028 N N . ASP A 1 246 ? -20.374 -9.391 24.086 1.00 73.69 246 ASP A N 1
ATOM 2029 C CA . ASP A 1 246 ? -21.238 -10.546 23.824 1.00 73.69 246 ASP A CA 1
ATOM 2030 C C . ASP A 1 246 ? -20.768 -11.819 24.567 1.00 73.69 246 ASP A C 1
ATOM 2032 O O . ASP A 1 246 ? -21.583 -12.588 25.074 1.00 73.69 246 ASP A O 1
ATOM 2036 N N . LEU A 1 247 ? -19.450 -12.033 24.702 1.00 67.81 247 LEU A N 1
ATOM 2037 C CA . LEU A 1 247 ? -18.889 -13.196 25.410 1.00 67.81 247 LEU A CA 1
ATOM 2038 C C . LEU A 1 247 ? -19.055 -13.114 26.935 1.00 67.81 247 LEU A C 1
ATOM 2040 O O . LEU A 1 247 ? -19.184 -14.153 27.588 1.00 67.81 247 LEU A O 1
ATOM 2044 N N . GLU A 1 248 ? -19.014 -11.910 27.513 1.00 71.25 248 GLU A N 1
ATOM 2045 C CA . GLU A 1 248 ? -19.254 -11.710 28.948 1.00 71.25 248 GLU A CA 1
ATOM 2046 C C . GLU A 1 248 ? -20.740 -11.923 29.287 1.00 71.25 248 GLU A C 1
ATOM 2048 O O . GLU A 1 248 ? -21.048 -12.600 30.270 1.00 71.25 248 GLU A O 1
ATOM 2053 N N . GLU A 1 249 ? -21.662 -11.457 28.435 1.00 69.88 249 GLU A N 1
ATOM 2054 C CA . GLU A 1 249 ? -23.107 -11.669 28.615 1.00 69.88 249 GLU A CA 1
ATOM 2055 C C . GLU A 1 249 ? -23.510 -13.152 28.493 1.00 69.88 249 GLU A C 1
ATOM 2057 O O . GLU A 1 249 ? -24.332 -13.638 29.278 1.00 69.88 249 GLU A O 1
ATOM 2062 N N . GLU A 1 250 ? -22.898 -13.911 27.576 1.00 65.00 250 GLU A N 1
ATOM 2063 C CA . GLU A 1 250 ? -23.130 -15.359 27.464 1.00 65.00 250 GLU A CA 1
ATOM 2064 C C . GLU A 1 250 ? -22.609 -16.145 28.683 1.00 65.00 250 GLU A C 1
ATOM 2066 O O . GLU A 1 250 ? -23.213 -17.148 29.075 1.00 65.00 250 GLU A O 1
ATOM 2071 N N . GLN A 1 251 ? -21.525 -15.695 29.327 1.00 58.56 251 GLN A N 1
ATOM 2072 C CA . GLN A 1 251 ? -20.988 -16.342 30.533 1.00 58.56 251 GLN A CA 1
ATOM 2073 C C . GLN A 1 251 ? -21.757 -15.976 31.809 1.00 58.56 251 GLN A C 1
ATOM 2075 O O . GLN A 1 251 ? -21.889 -16.815 32.705 1.00 58.56 251 GLN A O 1
ATOM 2080 N N . GLU A 1 252 ? -22.313 -14.766 31.907 1.00 59.00 252 GLU A N 1
ATOM 2081 C CA . GLU A 1 252 ? -23.143 -14.371 33.054 1.00 59.00 252 GLU A CA 1
ATOM 2082 C C . GLU A 1 252 ? -24.533 -15.039 33.057 1.00 59.00 252 GLU A C 1
ATOM 2084 O O . GLU A 1 252 ? -25.175 -15.128 34.110 1.00 59.00 252 GLU A O 1
ATOM 2089 N N . GLY A 1 253 ? -24.959 -15.612 31.925 1.00 54.78 253 GLY A N 1
ATOM 2090 C CA . GLY A 1 253 ? -26.235 -16.315 31.757 1.00 54.78 253 GLY A CA 1
ATOM 2091 C C . GLY A 1 253 ? -26.419 -17.617 32.555 1.00 54.78 253 GLY A C 1
ATOM 2092 O O . GLY A 1 253 ? -27.525 -18.154 32.559 1.00 54.78 253 GLY A O 1
ATOM 2093 N N . CYS A 1 254 ? -25.396 -18.126 33.257 1.00 56.41 254 CYS A N 1
ATOM 2094 C CA . CYS A 1 254 ? -25.476 -19.396 34.001 1.00 56.41 254 CYS A CA 1
ATOM 2095 C C . CYS A 1 254 ? -24.913 -19.317 35.436 1.00 56.41 254 CYS A C 1
ATOM 2097 O O . CYS A 1 254 ? -24.193 -20.203 35.888 1.00 56.41 254 CYS A O 1
ATOM 2099 N N . THR A 1 255 ? -25.213 -18.240 36.171 1.00 56.22 255 THR A N 1
ATOM 2100 C CA . THR A 1 255 ? -24.764 -18.056 37.573 1.00 56.22 255 THR A CA 1
ATOM 2101 C C . THR A 1 255 ? -25.871 -18.232 38.624 1.00 56.22 255 THR A C 1
ATOM 2103 O O . THR A 1 255 ? -25.650 -18.010 39.817 1.00 56.22 255 THR A O 1
ATOM 2106 N N . GLY A 1 256 ? -27.070 -18.655 38.208 1.00 59.16 256 GLY A N 1
ATOM 2107 C CA . GLY A 1 256 ? -28.165 -18.997 39.118 1.00 59.16 256 GLY A CA 1
ATOM 2108 C C . GLY A 1 256 ? -28.050 -20.436 39.651 1.00 59.16 256 GLY A C 1
ATOM 2109 O O . GLY A 1 256 ? -27.652 -21.313 38.898 1.00 59.16 256 GLY A O 1
ATOM 2110 N N . PRO A 1 257 ? -28.443 -20.725 40.908 1.00 57.31 257 PRO A N 1
ATOM 2111 C CA . PRO A 1 257 ? -28.357 -22.055 41.538 1.00 57.31 257 PRO A CA 1
ATOM 2112 C C . PRO A 1 257 ? -29.353 -23.100 40.983 1.00 57.31 257 PRO A C 1
ATOM 2114 O O . PRO A 1 257 ? -29.772 -23.991 41.710 1.00 57.31 257 PRO A O 1
ATOM 2117 N N . SER A 1 258 ? -29.778 -22.964 39.726 1.00 57.25 258 SER A N 1
ATOM 2118 C CA . SER A 1 258 ? -30.703 -23.872 39.034 1.00 57.25 258 SER A CA 1
ATOM 2119 C C . SER A 1 258 ? -30.124 -24.408 37.722 1.00 57.25 258 SER A C 1
ATOM 2121 O O . SER A 1 258 ? -30.875 -24.807 36.843 1.00 57.25 258 SER A O 1
ATOM 2123 N N . CYS A 1 259 ? -28.804 -24.340 37.536 1.00 58.84 259 CYS A N 1
ATOM 2124 C CA . CYS A 1 259 ? -28.114 -25.102 36.492 1.00 58.84 259 CYS A CA 1
ATOM 2125 C C . CYS A 1 259 ? -27.650 -26.487 36.982 1.00 58.84 259 CYS A C 1
ATOM 2127 O O . CYS A 1 259 ? -26.993 -27.204 36.235 1.00 58.84 259 CYS A O 1
ATOM 2129 N N . ASP A 1 260 ? -28.061 -26.867 38.195 1.00 54.50 260 ASP A N 1
ATOM 2130 C CA . ASP A 1 260 ? -28.153 -28.247 38.663 1.00 54.50 260 ASP A CA 1
ATOM 2131 C C . ASP A 1 260 ? -29.582 -28.749 38.377 1.00 54.50 260 ASP A C 1
ATOM 2133 O O . ASP A 1 260 ? -30.399 -28.813 39.290 1.00 54.50 260 ASP A O 1
ATOM 2137 N N . ASP A 1 261 ? -29.914 -29.025 37.116 1.00 54.41 261 ASP A N 1
ATOM 2138 C CA . ASP A 1 261 ? -31.093 -29.838 36.790 1.00 54.41 261 ASP A CA 1
ATOM 2139 C C . ASP A 1 261 ? -30.581 -31.176 36.234 1.00 54.41 261 ASP A C 1
ATOM 2141 O O . ASP A 1 261 ? -30.248 -31.303 35.058 1.00 54.41 261 ASP A O 1
ATOM 2145 N N . ASP A 1 262 ? -30.436 -32.122 37.163 1.00 55.38 262 ASP A N 1
ATOM 2146 C CA . ASP A 1 262 ? -30.993 -33.472 37.075 1.00 55.38 262 ASP A CA 1
ATOM 2147 C C . ASP A 1 262 ? -30.769 -34.259 35.765 1.00 55.38 262 ASP A C 1
ATOM 2149 O O . ASP A 1 262 ? -31.661 -34.366 34.929 1.00 55.38 262 ASP A O 1
ATOM 2153 N N . ASP A 1 263 ? -29.611 -34.919 35.657 1.00 54.78 263 ASP A N 1
ATOM 2154 C CA . ASP A 1 263 ? -29.420 -36.132 34.832 1.00 54.78 263 ASP A CA 1
ATOM 2155 C C . ASP A 1 263 ? -29.070 -37.339 35.738 1.00 54.78 263 ASP A C 1
ATOM 2157 O O . ASP A 1 263 ? -28.253 -38.196 35.400 1.00 54.78 263 ASP A O 1
ATOM 2161 N N . ASP A 1 264 ? -29.691 -37.393 36.920 1.00 58.28 264 ASP A N 1
ATOM 2162 C CA . ASP A 1 264 ? -29.841 -38.622 37.704 1.00 58.28 264 ASP A CA 1
ATOM 2163 C C . ASP A 1 264 ? -31.270 -39.142 37.470 1.00 58.28 264 ASP A C 1
ATOM 2165 O O . ASP A 1 264 ? -32.172 -38.859 38.253 1.00 58.28 264 ASP A O 1
ATOM 2169 N N . ASP A 1 265 ? -31.482 -39.895 36.390 1.00 60.50 265 ASP A N 1
ATOM 2170 C CA . ASP A 1 265 ? -32.560 -40.886 36.350 1.00 60.50 265 ASP A CA 1
ATOM 2171 C C . ASP A 1 265 ? -31.962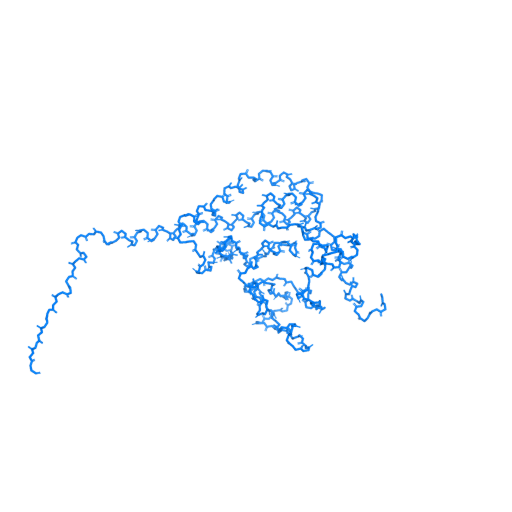 -42.240 35.951 1.00 60.50 265 ASP A C 1
ATOM 2173 O O . ASP A 1 265 ? -31.578 -42.503 34.806 1.00 60.50 265 ASP A O 1
ATOM 2177 N N . ASP A 1 266 ? -31.844 -43.050 36.999 1.00 60.38 266 ASP A N 1
ATOM 2178 C CA . ASP A 1 266 ? -31.514 -44.461 37.038 1.00 60.38 266 ASP A CA 1
ATOM 2179 C C . ASP A 1 266 ? -32.438 -45.312 36.144 1.00 60.38 266 ASP A C 1
ATOM 2181 O O . ASP A 1 266 ? -33.616 -45.020 35.946 1.00 60.38 266 ASP A O 1
ATOM 2185 N N . ASP A 1 267 ? -31.853 -46.403 35.649 1.00 61.72 267 ASP A N 1
ATOM 2186 C CA . ASP A 1 267 ? -32.410 -47.754 35.541 1.00 61.72 267 ASP A CA 1
ATOM 2187 C C . ASP A 1 267 ? -33.943 -47.936 35.616 1.00 61.72 267 ASP A C 1
ATOM 2189 O O . ASP A 1 267 ? -34.552 -47.802 36.674 1.00 61.72 267 ASP A O 1
ATOM 2193 N N . ASP A 1 268 ? -34.516 -48.487 34.541 1.00 62.16 268 ASP A N 1
ATOM 2194 C CA . ASP A 1 268 ? -35.584 -49.487 34.655 1.00 62.16 268 ASP A CA 1
ATOM 2195 C C . ASP A 1 268 ? -35.306 -50.640 33.669 1.00 62.16 268 ASP A C 1
ATOM 2197 O O . ASP A 1 268 ? -35.509 -50.545 32.454 1.00 62.16 268 ASP A O 1
ATOM 2201 N N . ASP A 1 269 ? -34.804 -51.739 34.240 1.00 66.12 269 ASP A N 1
ATOM 2202 C CA . ASP A 1 269 ? -35.041 -53.107 33.781 1.00 66.12 269 ASP A CA 1
ATOM 2203 C C . ASP A 1 269 ? -36.560 -53.392 33.815 1.00 66.12 269 ASP A C 1
ATOM 2205 O O . ASP A 1 269 ? -37.180 -53.202 34.857 1.00 66.12 269 ASP A O 1
ATOM 2209 N N . ASP A 1 270 ? -37.154 -53.883 32.719 1.00 68.31 270 ASP A N 1
ATOM 2210 C CA . ASP A 1 270 ? -38.022 -55.081 32.709 1.00 68.31 270 ASP A CA 1
ATOM 2211 C C . ASP A 1 270 ? -38.618 -55.375 31.303 1.00 68.31 270 ASP A C 1
ATOM 2213 O O . ASP A 1 270 ? -39.060 -54.475 30.585 1.00 68.31 270 ASP A O 1
ATOM 2217 N N . ASP A 1 271 ? -38.667 -56.685 31.000 1.00 61.22 271 ASP A N 1
ATOM 2218 C CA . ASP A 1 271 ? -39.217 -57.461 29.854 1.00 61.22 271 ASP A CA 1
ATOM 2219 C C . ASP A 1 271 ? -38.385 -57.681 28.563 1.00 61.22 271 ASP A C 1
ATOM 2221 O O . ASP A 1 271 ? -38.382 -56.848 27.626 1.00 61.22 271 ASP A O 1
#

Nearest PDB structures (foldseek):
  3k6c-assembly1_A  TM=5.667E-01  e=3.498E+00  Nitrosomonas europaea
  3k6c-assembly1_J  TM=5.849E-01  e=4.639E+00  Nitrosomonas europaea
  6j42-assembly1_B-2  TM=5.696E-01  e=7.711E+00  Nostoc sp. PCC 7120 = FACHB-418

Organism: NCBI:txid210454

pLDDT: mean 89.64, std 11.7, range [54.41, 98.75]

Mean predicted aligned error: 7.21 Å

Solvent-accessible surface area (backbone atoms only — not comparable to full-atom values): 16047 Å² total; per-residue (Å²): 120,92,52,96,57,31,74,56,54,48,52,59,69,69,55,73,59,80,48,49,31,38,46,54,36,54,71,68,49,39,51,50,40,48,71,73,44,86,40,69,48,81,70,47,45,31,79,76,71,72,43,83,87,63,84,52,65,67,54,42,53,51,41,54,48,42,64,52,42,34,63,86,92,40,79,48,84,76,62,59,72,50,44,75,32,40,71,94,61,36,32,39,49,64,57,49,86,86,60,75,92,67,73,53,75,45,67,76,51,93,78,59,93,91,60,80,68,16,30,47,88,40,71,43,99,72,56,72,69,33,56,81,67,50,26,42,44,51,42,28,31,46,62,36,43,69,70,57,71,44,34,43,44,67,60,93,70,34,34,36,33,37,36,72,47,74,57,95,89,38,81,44,74,48,76,46,66,41,80,92,26,51,63,87,47,70,69,55,42,50,52,44,44,53,53,36,53,54,51,63,73,41,46,68,59,52,54,57,54,38,73,68,47,86,49,65,61,50,28,49,40,45,51,53,42,48,54,50,53,46,51,48,33,51,50,49,39,53,58,44,51,55,60,49,56,56,55,52,56,64,61,62,72,72,77,60,97,68,80,78,72,80,91,84,78,80,87,81,90,85,136